Protein AF-A0A2N1QLZ6-F1 (afdb_monomer_lite)

Radius of gyration: 22.09 Å; chains: 1; bounding box: 56×44×65 Å

Secondary structure (DSSP, 8-state):
-------TTSS-EEEE-SS-GGG-SS---SSEE--SSS----STTSPPPSEEEE---SGGGHHHHHHHTTSS-SEEEEETT--SPPPHHHHHHHHHTT-EEEEEEE--EE-GGGSTT----EEEEES-HHHHHHHHHHHHHTTPPPSEEEE-TT-SSS-HHHHHHHHHHH-TT--EEEEEESS-S-HHHHHHHHHHHHHTT-EEEEEES---TTTHHHHHHHHHHTTPEEE-SHHHHHHHHHHHHHTTTS-GGG-SEEEEEESSHHHHHHHHHHHHHTTPEEEEGGG---S-EEEE--TT--THHHHHHTT-

pLDDT: mean 76.18, std 17.05, range [28.42, 97.69]

Structure (mmCIF, N/CA/C/O backbone):
data_AF-A0A2N1QLZ6-F1
#
_entry.id   AF-A0A2N1QLZ6-F1
#
loop_
_atom_site.group_PDB
_atom_site.id
_atom_site.type_symbol
_atom_site.label_atom_id
_atom_site.label_alt_id
_atom_site.label_comp_id
_atom_site.label_asym_id
_atom_site.label_entity_id
_atom_site.label_seq_id
_atom_site.pdbx_PDB_ins_code
_atom_site.Cartn_x
_atom_site.Cartn_y
_atom_site.Cartn_z
_atom_site.occupancy
_atom_site.B_iso_or_equiv
_atom_site.auth_seq_id
_atom_site.auth_comp_id
_atom_site.auth_asym_id
_atom_site.auth_atom_id
_atom_site.pdbx_PDB_model_num
ATOM 1 N N . MET A 1 1 ? 10.213 -26.077 -5.086 1.00 28.42 1 MET A N 1
ATOM 2 C CA . MET A 1 1 ? 11.215 -24.993 -5.098 1.00 28.42 1 MET A CA 1
ATOM 3 C C . MET A 1 1 ? 10.520 -23.765 -4.565 1.00 28.42 1 MET A C 1
ATOM 5 O O . MET A 1 1 ? 9.578 -23.307 -5.198 1.00 28.42 1 MET A O 1
ATOM 9 N N . ASP A 1 2 ? 10.902 -23.340 -3.365 1.00 30.23 2 ASP A N 1
ATOM 10 C CA . ASP A 1 2 ? 10.221 -22.298 -2.602 1.00 30.23 2 ASP A CA 1
ATOM 11 C C . ASP A 1 2 ? 10.213 -20.969 -3.360 1.00 30.23 2 ASP A C 1
ATOM 13 O O . ASP A 1 2 ? 11.192 -20.222 -3.373 1.00 30.23 2 ASP A O 1
ATOM 17 N N . THR A 1 3 ? 9.077 -20.648 -3.978 1.00 35.69 3 THR A N 1
ATOM 18 C CA . THR A 1 3 ? 8.697 -19.273 -4.292 1.00 35.69 3 THR A CA 1
ATOM 19 C C . THR A 1 3 ? 8.494 -18.543 -2.971 1.00 35.69 3 THR A C 1
ATOM 21 O O . THR A 1 3 ? 7.370 -18.327 -2.525 1.00 35.69 3 THR A O 1
ATOM 24 N N . ILE A 1 4 ? 9.594 -18.156 -2.320 1.00 42.09 4 ILE A N 1
ATOM 25 C CA . ILE A 1 4 ? 9.565 -17.005 -1.424 1.00 42.09 4 ILE A CA 1
ATOM 26 C C . ILE A 1 4 ? 8.975 -15.894 -2.284 1.00 42.09 4 ILE A C 1
ATOM 28 O O . ILE A 1 4 ? 9.598 -15.495 -3.268 1.00 42.09 4 ILE A O 1
ATOM 32 N N . ALA A 1 5 ? 7.748 -15.478 -1.973 1.00 53.12 5 ALA A N 1
ATOM 33 C CA . ALA A 1 5 ? 7.090 -14.349 -2.605 1.00 53.12 5 ALA A CA 1
ATOM 34 C C . ALA A 1 5 ? 8.015 -13.138 -2.434 1.00 53.12 5 ALA A C 1
ATOM 36 O O . ALA A 1 5 ? 8.076 -12.528 -1.361 1.00 53.12 5 ALA A O 1
ATOM 37 N N . ARG A 1 6 ? 8.855 -12.882 -3.443 1.00 69.94 6 ARG A N 1
ATOM 38 C CA . ARG A 1 6 ? 9.859 -11.826 -3.379 1.00 69.94 6 ARG A CA 1
ATOM 39 C C . ARG A 1 6 ? 9.075 -10.518 -3.339 1.00 69.94 6 ARG A C 1
ATOM 41 O O . ARG A 1 6 ? 8.183 -10.308 -4.150 1.00 69.94 6 ARG A O 1
ATOM 48 N N . LEU A 1 7 ? 9.365 -9.676 -2.357 1.00 80.25 7 LEU A N 1
ATOM 49 C CA . LEU A 1 7 ? 8.843 -8.315 -2.297 1.00 80.25 7 LEU A CA 1
ATOM 50 C C . LEU A 1 7 ? 9.989 -7.372 -2.634 1.00 80.25 7 LEU A C 1
ATOM 52 O O . LEU A 1 7 ? 11.116 -7.656 -2.220 1.00 80.25 7 LEU A O 1
ATOM 56 N N . PRO A 1 8 ? 9.716 -6.252 -3.318 1.00 81.25 8 PRO A N 1
ATOM 57 C CA . PRO A 1 8 ? 10.741 -5.249 -3.536 1.00 81.25 8 PRO A CA 1
ATOM 58 C C . PRO A 1 8 ? 11.226 -4.706 -2.181 1.00 81.25 8 PRO A C 1
ATOM 60 O O . PRO A 1 8 ? 10.434 -4.478 -1.261 1.00 81.25 8 PRO A O 1
ATOM 63 N N . GLY A 1 9 ? 12.533 -4.504 -2.058 1.00 73.69 9 GLY A N 1
ATOM 64 C CA . GLY A 1 9 ? 13.181 -3.878 -0.909 1.00 73.69 9 GLY A CA 1
ATOM 65 C C . GLY A 1 9 ? 13.457 -4.778 0.298 1.00 73.69 9 GLY A C 1
ATOM 66 O O . GLY A 1 9 ? 13.831 -4.244 1.343 1.00 73.69 9 GLY A O 1
ATOM 67 N N . ARG A 1 10 ? 13.286 -6.108 0.201 1.00 72.19 10 ARG A N 1
ATOM 68 C CA . ARG A 1 10 ? 13.603 -7.042 1.308 1.00 72.19 10 ARG A CA 1
ATOM 69 C C . ARG A 1 10 ? 15.070 -7.470 1.358 1.00 72.19 10 ARG A C 1
ATOM 71 O O . ARG A 1 10 ? 15.522 -7.972 2.381 1.00 72.19 10 ARG A O 1
ATOM 78 N N . GLY A 1 11 ? 15.797 -7.340 0.263 1.00 64.69 11 GLY A N 1
ATOM 79 C CA . GLY A 1 11 ? 17.186 -7.743 0.126 1.00 64.69 11 GLY A CA 1
ATOM 80 C C . GLY A 1 11 ? 18.096 -6.542 -0.079 1.00 64.69 11 GLY A C 1
ATOM 81 O O . GLY A 1 11 ? 17.976 -5.506 0.580 1.00 64.69 11 GLY A O 1
ATOM 82 N N . GLN A 1 12 ? 19.061 -6.711 -0.975 1.00 65.69 12 GLN A N 1
ATOM 83 C CA . GLN A 1 12 ? 19.994 -5.653 -1.324 1.00 65.69 12 GLN A CA 1
ATOM 84 C C . GLN A 1 12 ? 19.441 -4.787 -2.440 1.00 65.69 12 GLN A C 1
ATOM 86 O O . GLN A 1 12 ? 19.015 -5.284 -3.475 1.00 65.69 12 GLN A O 1
ATOM 91 N N . ASN A 1 13 ? 19.519 -3.476 -2.247 1.00 63.53 13 ASN A N 1
ATOM 92 C CA . ASN A 1 13 ? 18.984 -2.514 -3.193 1.00 63.53 13 ASN A CA 1
ATOM 93 C C . ASN A 1 13 ? 20.127 -1.880 -3.987 1.00 63.53 13 ASN A C 1
ATOM 95 O O . ASN A 1 13 ? 21.085 -1.365 -3.405 1.00 63.53 13 ASN A O 1
ATOM 99 N N . ALA A 1 14 ? 19.996 -1.867 -5.310 1.00 59.50 14 ALA A N 1
ATOM 100 C CA . ALA A 1 14 ? 20.828 -1.047 -6.180 1.00 59.50 14 ALA A CA 1
ATOM 101 C C . ALA A 1 14 ? 20.023 0.167 -6.641 1.00 59.50 14 ALA A C 1
ATOM 103 O O . ALA A 1 14 ? 18.857 0.062 -7.023 1.00 59.50 14 ALA A O 1
ATOM 104 N N . VAL A 1 15 ? 20.645 1.340 -6.611 1.00 63.53 15 VAL A N 1
ATOM 105 C CA . VAL A 1 15 ? 20.030 2.569 -7.114 1.00 63.53 15 VAL A CA 1
ATOM 106 C C . VAL A 1 15 ? 20.812 3.008 -8.335 1.00 63.53 15 VAL A C 1
ATOM 108 O O . VAL A 1 15 ? 21.978 3.384 -8.230 1.00 63.53 15 VAL A O 1
ATOM 111 N N . PHE A 1 16 ? 20.160 2.976 -9.493 1.00 64.31 16 PHE A N 1
ATOM 112 C CA . PHE A 1 16 ? 20.698 3.555 -10.707 1.00 64.31 16 PHE A CA 1
ATOM 113 C C . PHE A 1 16 ? 20.107 4.954 -10.913 1.00 64.31 16 PHE A C 1
ATOM 115 O O . PHE A 1 16 ? 18.933 5.157 -11.250 1.00 64.31 16 PHE A O 1
ATOM 122 N N . CYS A 1 17 ? 20.968 5.944 -10.717 1.00 53.31 17 CYS A N 1
ATOM 123 C CA . CYS A 1 17 ? 20.651 7.351 -10.849 1.00 53.31 17 CYS A CA 1
ATOM 124 C C . CYS A 1 17 ? 21.186 7.890 -12.182 1.00 53.31 17 CYS A C 1
ATOM 126 O O . CYS A 1 17 ? 22.304 8.383 -12.243 1.00 53.31 17 CYS A O 1
ATOM 128 N N . GLY A 1 18 ? 20.356 7.911 -13.232 1.00 45.22 18 GLY A N 1
ATOM 129 C CA . GLY A 1 18 ? 20.559 8.845 -14.357 1.00 45.22 18 GLY A CA 1
ATOM 130 C C . GLY A 1 18 ? 20.337 10.320 -13.949 1.00 45.22 18 GLY A C 1
ATOM 131 O O . GLY A 1 18 ? 20.514 11.247 -14.738 1.00 45.22 18 GLY A O 1
ATOM 132 N N . GLY A 1 19 ? 19.930 10.566 -12.694 1.00 49.62 19 GLY A N 1
ATOM 133 C CA . GLY A 1 19 ? 19.589 11.871 -12.133 1.00 49.62 19 GLY A CA 1
ATOM 134 C C . GLY A 1 19 ? 19.759 11.949 -10.610 1.00 49.62 19 GLY A C 1
ATOM 135 O O . GLY A 1 19 ? 20.349 11.081 -9.989 1.00 49.62 19 GLY A O 1
ATOM 136 N N . ASN A 1 20 ? 19.241 13.009 -9.983 1.00 54.84 20 ASN A N 1
ATOM 137 C CA . ASN A 1 20 ? 19.287 13.176 -8.525 1.00 54.84 20 ASN A CA 1
ATOM 138 C C . ASN A 1 20 ? 18.294 12.205 -7.835 1.00 54.84 20 ASN A C 1
ATOM 140 O O . ASN A 1 20 ? 17.171 12.028 -8.326 1.00 54.84 20 ASN A O 1
ATOM 144 N N . GLN A 1 21 ? 18.684 11.621 -6.690 1.00 57.28 21 GLN A N 1
ATOM 145 C CA . GLN A 1 21 ? 17.856 10.753 -5.827 1.00 57.28 21 GLN A CA 1
ATOM 146 C C . GLN A 1 21 ? 16.513 11.399 -5.428 1.00 57.28 21 GLN A C 1
ATOM 148 O O . GLN A 1 21 ? 15.551 10.696 -5.138 1.00 57.28 21 GLN A O 1
ATOM 153 N N . THR A 1 22 ? 16.396 12.728 -5.537 1.00 61.69 22 THR A N 1
ATOM 154 C CA . THR A 1 22 ? 15.143 13.503 -5.393 1.00 61.69 22 THR A CA 1
ATOM 155 C C . THR A 1 22 ? 14.020 13.132 -6.374 1.00 61.69 22 THR A C 1
ATOM 157 O O . THR A 1 22 ? 12.942 13.726 -6.334 1.00 61.69 22 THR A O 1
ATOM 160 N N . SER A 1 23 ? 14.247 12.179 -7.280 1.00 66.75 23 SER A N 1
ATOM 161 C CA . SER A 1 23 ? 13.218 11.640 -8.179 1.00 66.75 23 SER A CA 1
ATOM 162 C C . SER A 1 23 ? 12.258 10.660 -7.491 1.00 66.75 23 SER A C 1
ATOM 164 O O . SER A 1 23 ? 11.205 10.368 -8.056 1.00 66.75 23 SER A O 1
ATOM 166 N N . PHE A 1 24 ? 12.604 10.191 -6.289 1.00 74.75 24 PHE A N 1
ATOM 167 C CA . PHE A 1 24 ? 11.772 9.345 -5.438 1.00 74.75 24 PHE A CA 1
ATOM 168 C C . PHE A 1 24 ? 11.517 10.064 -4.107 1.00 74.75 24 PHE A C 1
ATOM 170 O O . PHE A 1 24 ? 12.456 10.325 -3.355 1.00 74.75 24 PHE A O 1
ATOM 177 N N . ARG A 1 25 ? 10.260 10.416 -3.810 1.00 74.19 25 ARG A N 1
ATOM 178 C CA . ARG A 1 25 ? 9.896 11.089 -2.544 1.00 74.19 25 ARG A CA 1
ATOM 179 C C . ARG A 1 25 ? 9.651 10.124 -1.382 1.00 74.19 25 ARG A C 1
ATOM 181 O O . ARG A 1 25 ? 9.547 10.558 -0.240 1.00 74.19 25 ARG A O 1
ATOM 188 N N . VAL A 1 26 ? 9.532 8.833 -1.672 1.00 71.31 26 VAL A N 1
ATOM 189 C CA . VAL A 1 26 ? 9.179 7.761 -0.738 1.00 71.31 26 VAL A CA 1
ATOM 190 C C . VAL A 1 26 ? 10.217 6.662 -0.903 1.00 71.31 26 VAL A C 1
ATOM 192 O O . VAL A 1 26 ? 9.969 5.667 -1.565 1.00 71.31 26 VAL A O 1
ATOM 195 N N . LEU A 1 27 ? 11.421 6.862 -0.373 1.00 72.62 27 LEU A N 1
ATOM 196 C CA . LEU A 1 27 ? 12.513 5.913 -0.569 1.00 72.62 27 LEU A CA 1
ATOM 197 C C . LEU A 1 27 ? 13.220 5.624 0.755 1.00 72.62 27 LEU A C 1
ATOM 199 O O . LEU A 1 27 ? 13.950 6.468 1.271 1.00 72.62 27 LEU A O 1
ATOM 203 N N . GLN A 1 28 ? 13.006 4.425 1.302 1.00 64.19 28 GLN A N 1
ATOM 204 C CA . GLN A 1 28 ? 13.824 3.898 2.394 1.00 64.19 28 GLN A CA 1
ATOM 205 C C . GLN A 1 28 ? 14.747 2.831 1.828 1.00 64.19 28 GLN A C 1
ATOM 207 O O . GLN A 1 28 ? 14.290 1.802 1.337 1.00 64.19 28 GLN A O 1
ATOM 212 N N . ILE A 1 29 ? 16.049 3.086 1.902 1.00 57.56 29 ILE A N 1
ATOM 213 C CA . ILE A 1 29 ? 17.054 2.216 1.306 1.00 57.56 29 ILE A CA 1
ATOM 214 C C . ILE A 1 29 ? 17.793 1.494 2.430 1.00 57.56 29 ILE A C 1
ATOM 216 O O . ILE A 1 29 ? 18.257 2.121 3.383 1.00 57.56 29 ILE A O 1
ATOM 220 N N . ALA A 1 30 ? 17.889 0.168 2.313 1.00 50.06 30 ALA A N 1
ATOM 221 C CA . ALA A 1 30 ? 18.885 -0.639 3.023 1.00 50.06 30 ALA A CA 1
ATOM 222 C C . ALA A 1 30 ? 20.309 -0.245 2.523 1.00 50.06 30 ALA A C 1
ATOM 224 O O . ALA A 1 30 ? 20.412 0.711 1.751 1.00 50.06 30 ALA A O 1
ATOM 225 N N . PRO A 1 31 ? 21.434 -0.871 2.927 1.00 49.97 31 PRO A N 1
ATOM 226 C CA . PRO A 1 31 ? 22.744 -0.421 2.446 1.00 49.97 31 PRO A CA 1
ATOM 227 C C . PRO A 1 31 ? 22.787 -0.399 0.908 1.00 49.97 31 PRO A C 1
ATOM 229 O O . PRO A 1 31 ? 22.459 -1.384 0.247 1.00 49.97 31 PRO A O 1
ATOM 232 N N . GLN A 1 32 ? 23.110 0.776 0.367 1.00 56.78 32 GLN A N 1
ATOM 233 C CA . GLN A 1 32 ? 23.129 1.067 -1.062 1.00 56.78 32 GLN A CA 1
ATOM 234 C C . GLN A 1 32 ? 24.439 0.591 -1.669 1.00 56.78 32 GLN A C 1
ATOM 236 O O . GLN A 1 32 ? 25.509 0.936 -1.169 1.00 56.78 32 GLN A O 1
ATOM 241 N N . PHE A 1 33 ? 24.352 -0.103 -2.799 1.00 51.59 33 PHE A N 1
ATOM 242 C CA . PHE A 1 33 ? 25.499 -0.288 -3.677 1.00 51.59 33 PHE A CA 1
ATOM 243 C C . PHE A 1 33 ? 25.341 0.624 -4.889 1.00 51.59 33 PHE A C 1
ATOM 245 O O . PHE A 1 33 ? 24.408 0.483 -5.683 1.00 51.59 33 PHE A O 1
ATOM 252 N N . THR A 1 34 ? 26.247 1.593 -5.003 1.00 53.00 34 THR A N 1
ATOM 253 C CA . THR A 1 34 ? 26.353 2.448 -6.183 1.00 53.00 34 THR A CA 1
ATOM 254 C C . THR A 1 34 ? 27.274 1.749 -7.169 1.00 53.00 34 THR A C 1
ATOM 256 O O . THR A 1 34 ? 28.483 1.692 -6.951 1.00 53.00 34 THR A O 1
ATOM 259 N N . PHE A 1 35 ? 26.713 1.201 -8.244 1.00 52.19 35 PHE A N 1
ATOM 260 C CA . PHE A 1 35 ? 27.515 0.656 -9.333 1.00 52.19 35 PHE A CA 1
ATOM 261 C C . PHE A 1 35 ? 27.768 1.770 -10.361 1.00 52.19 35 PHE A C 1
ATOM 263 O O . PHE A 1 35 ? 26.801 2.341 -10.871 1.00 52.19 35 PHE A O 1
ATOM 270 N N . PRO A 1 36 ? 29.034 2.125 -10.650 1.00 45.72 36 PRO A N 1
ATOM 271 C CA . PRO A 1 36 ? 29.358 3.167 -11.628 1.00 45.72 36 PRO A CA 1
ATOM 272 C C . PRO A 1 36 ? 28.965 2.778 -13.064 1.00 45.72 36 PRO A C 1
ATOM 274 O O . PRO A 1 36 ? 28.750 3.653 -13.897 1.00 45.72 36 PRO A O 1
ATOM 277 N N . GLU A 1 37 ? 28.800 1.482 -13.339 1.00 53.03 37 GLU A N 1
ATOM 278 C CA . GLU A 1 37 ? 28.325 0.928 -14.607 1.00 53.03 37 GLU A CA 1
ATOM 279 C C . GLU A 1 37 ? 27.270 -0.158 -14.333 1.00 53.03 37 GLU A C 1
ATOM 281 O O . GLU A 1 37 ? 27.217 -0.707 -13.233 1.00 53.03 37 GLU A O 1
ATOM 286 N N . LEU A 1 38 ? 26.419 -0.487 -15.317 1.00 55.66 38 LEU A N 1
ATOM 287 C CA . LEU A 1 38 ? 25.424 -1.580 -15.249 1.00 55.66 38 LEU A CA 1
ATOM 288 C C . LEU A 1 38 ? 26.101 -2.971 -15.271 1.00 55.66 38 LEU A C 1
ATOM 290 O O . LEU A 1 38 ? 25.696 -3.866 -16.007 1.00 55.66 38 LEU A O 1
ATOM 294 N N . SER A 1 39 ? 27.174 -3.137 -14.507 1.00 54.22 39 SER A N 1
ATOM 295 C CA . SER A 1 39 ? 27.975 -4.345 -14.396 1.00 54.22 39 SER A CA 1
ATOM 296 C C . SER A 1 39 ? 27.934 -4.817 -12.949 1.00 54.22 39 SER A C 1
ATOM 298 O O . SER A 1 39 ? 28.518 -4.189 -12.062 1.00 54.22 39 SER A O 1
ATOM 300 N N . PHE A 1 40 ? 27.256 -5.935 -12.707 1.00 55.91 40 PHE A N 1
ATOM 301 C CA . PHE A 1 40 ? 27.387 -6.646 -11.443 1.00 55.91 40 PHE A CA 1
ATOM 302 C C . PHE A 1 40 ? 28.658 -7.484 -11.499 1.00 55.91 40 PHE A C 1
ATOM 304 O O . PHE A 1 40 ? 28.856 -8.206 -12.481 1.00 55.91 40 PHE A O 1
ATOM 311 N N . PRO A 1 41 ? 29.534 -7.419 -10.485 1.00 49.22 41 PRO A N 1
ATOM 312 C CA . PRO A 1 41 ? 30.634 -8.358 -10.411 1.00 49.22 41 PRO A CA 1
ATOM 313 C C . PRO A 1 41 ? 30.044 -9.770 -10.300 1.00 49.22 41 PRO A C 1
ATOM 315 O O . PRO A 1 41 ? 29.408 -10.114 -9.311 1.00 49.22 41 PRO A O 1
ATOM 318 N N . VAL A 1 42 ? 30.264 -10.594 -11.330 1.00 47.66 42 VAL A N 1
ATOM 319 C CA . VAL A 1 42 ? 29.871 -12.020 -11.378 1.00 47.66 42 VAL A CA 1
ATOM 320 C C . VAL A 1 42 ? 30.715 -12.862 -10.399 1.00 47.66 42 VAL A C 1
ATOM 322 O O . VAL A 1 42 ? 30.595 -14.082 -10.330 1.00 47.66 42 VAL A O 1
ATOM 325 N N . SER A 1 43 ? 31.587 -12.227 -9.608 1.00 48.31 43 SER A N 1
ATOM 326 C CA . SER A 1 43 ? 32.300 -12.890 -8.524 1.00 48.31 43 SER A CA 1
ATOM 327 C C . SER A 1 43 ? 31.305 -13.427 -7.498 1.00 48.31 43 SER A C 1
ATOM 329 O O . SER A 1 43 ? 30.476 -12.681 -6.978 1.00 48.31 43 SER A O 1
ATOM 331 N N . SER A 1 44 ? 31.456 -14.701 -7.145 1.00 50.09 44 SER A N 1
ATOM 332 C CA . SER A 1 44 ? 30.636 -15.468 -6.196 1.00 50.09 44 SER A CA 1
ATOM 333 C C . SER A 1 44 ? 30.505 -14.874 -4.782 1.00 50.09 44 SER A C 1
ATOM 335 O O . SER A 1 44 ? 29.810 -15.447 -3.948 1.00 50.09 44 SER A O 1
ATOM 337 N N . SER A 1 45 ? 31.175 -13.758 -4.486 1.00 52.44 45 SER A N 1
ATOM 338 C CA . SER A 1 45 ? 31.203 -13.087 -3.186 1.00 52.44 45 SER A CA 1
ATOM 339 C C . SER A 1 45 ? 30.329 -11.831 -3.092 1.00 52.44 45 SER A C 1
ATOM 341 O O . SER A 1 45 ? 30.089 -11.365 -1.977 1.00 52.44 45 SER A O 1
ATOM 343 N N . SER A 1 46 ? 29.840 -11.274 -4.208 1.00 54.12 46 SER A N 1
ATOM 344 C CA . SER A 1 46 ? 29.001 -10.068 -4.196 1.00 54.12 46 SER A CA 1
ATOM 345 C C . SER A 1 46 ? 27.529 -10.412 -4.459 1.00 54.12 46 SER A C 1
ATOM 347 O O . SER A 1 46 ? 27.190 -10.832 -5.563 1.00 54.12 46 SER A O 1
ATOM 349 N N . PRO A 1 47 ? 26.641 -10.262 -3.464 1.00 62.62 47 PRO A N 1
ATOM 350 C CA . PRO A 1 47 ? 25.212 -10.525 -3.627 1.00 62.62 47 PRO A CA 1
ATOM 351 C C . PRO A 1 47 ? 24.564 -9.674 -4.732 1.00 62.62 47 PRO A C 1
ATOM 353 O O . PRO A 1 47 ? 24.747 -8.460 -4.800 1.00 62.62 47 PRO A O 1
ATOM 356 N N . ILE A 1 48 ? 23.786 -10.333 -5.597 1.00 68.62 48 ILE A N 1
ATOM 357 C CA . ILE A 1 48 ? 22.978 -9.682 -6.635 1.00 68.62 48 ILE A CA 1
ATOM 358 C C . ILE A 1 48 ? 21.821 -8.928 -5.951 1.00 68.62 48 ILE A C 1
ATOM 360 O O . ILE A 1 48 ? 21.139 -9.525 -5.110 1.00 68.62 48 ILE A O 1
ATOM 364 N N . PRO A 1 49 ? 21.573 -7.649 -6.294 1.00 76.19 49 PRO A N 1
ATOM 365 C CA . PRO A 1 49 ? 20.443 -6.892 -5.764 1.00 76.19 49 PRO A CA 1
ATOM 366 C C . PRO A 1 49 ? 19.094 -7.551 -6.064 1.00 76.19 49 PRO A C 1
ATOM 368 O O . PRO A 1 49 ? 18.891 -8.117 -7.138 1.00 76.19 49 PRO A O 1
ATOM 371 N N . ASP A 1 50 ? 18.140 -7.431 -5.141 1.00 81.31 50 ASP A N 1
ATOM 372 C CA . ASP A 1 50 ? 16.765 -7.889 -5.359 1.00 81.31 50 ASP A CA 1
ATOM 373 C C . ASP A 1 50 ? 15.890 -6.813 -6.025 1.00 81.31 50 ASP A C 1
ATOM 375 O O . ASP A 1 50 ? 14.902 -7.131 -6.689 1.00 81.31 50 ASP A O 1
ATOM 379 N N . THR A 1 51 ? 16.275 -5.545 -5.860 1.00 85.69 51 THR A N 1
ATOM 380 C CA . THR A 1 51 ? 15.514 -4.382 -6.315 1.00 85.69 51 THR A CA 1
ATOM 381 C C . THR A 1 51 ? 16.438 -3.332 -6.911 1.00 85.69 51 THR A C 1
ATOM 383 O O . THR A 1 51 ? 17.418 -2.910 -6.292 1.00 85.69 51 THR A O 1
ATOM 386 N N . LEU A 1 52 ? 16.085 -2.875 -8.108 1.00 86.81 52 LEU A N 1
ATOM 387 C CA . LEU A 1 52 ? 16.731 -1.786 -8.818 1.00 86.81 52 LEU A CA 1
ATOM 388 C C . LEU A 1 52 ? 15.822 -0.558 -8.826 1.00 86.81 52 LEU A C 1
ATOM 390 O O . LEU A 1 52 ? 14.690 -0.622 -9.294 1.00 86.81 52 LEU A O 1
ATOM 394 N N . PHE A 1 53 ? 16.319 0.585 -8.367 1.00 85.81 53 PHE A N 1
ATOM 395 C CA . PHE A 1 53 ? 15.620 1.865 -8.501 1.00 85.81 53 PHE A CA 1
ATOM 396 C C . PHE A 1 53 ? 16.167 2.625 -9.700 1.00 85.81 53 PHE A C 1
ATOM 398 O O . PHE A 1 53 ? 17.367 2.884 -9.759 1.00 85.81 53 PHE A O 1
ATOM 405 N N . PHE A 1 54 ? 15.300 3.021 -10.632 1.00 86.38 54 PHE A N 1
ATOM 406 C CA . PHE A 1 54 ? 15.692 3.776 -11.820 1.00 86.38 54 PHE A CA 1
ATOM 407 C C . PHE A 1 54 ? 15.083 5.184 -11.820 1.00 86.38 54 PHE A C 1
ATOM 409 O O . PHE A 1 54 ? 13.870 5.367 -11.975 1.00 86.38 54 PHE A O 1
ATOM 416 N N . ALA A 1 55 ? 15.955 6.187 -11.669 1.00 78.25 55 ALA A N 1
ATOM 417 C CA . ALA A 1 55 ? 15.617 7.613 -11.591 1.00 78.25 55 ALA A CA 1
ATOM 418 C C . ALA A 1 55 ? 15.893 8.387 -12.902 1.00 78.25 55 ALA A C 1
ATOM 420 O O . ALA A 1 55 ? 16.410 9.506 -12.865 1.00 78.25 55 ALA A O 1
ATOM 421 N N . GLY A 1 56 ? 15.602 7.795 -14.064 1.00 73.31 56 GLY A N 1
ATOM 422 C CA . GLY A 1 56 ? 15.763 8.472 -15.359 1.00 73.31 56 GLY A CA 1
ATOM 423 C C . GLY A 1 56 ? 14.833 9.683 -15.523 1.00 73.31 56 GLY A C 1
ATOM 424 O O . GLY A 1 56 ? 13.713 9.707 -15.003 1.00 73.31 56 GLY A O 1
ATOM 425 N N . LYS A 1 57 ? 15.295 10.701 -16.255 1.00 69.69 57 LYS A N 1
ATOM 426 C CA . LYS A 1 57 ? 14.598 11.983 -16.470 1.00 69.69 57 LYS A CA 1
ATOM 427 C C . LYS A 1 57 ? 13.786 12.032 -17.765 1.00 69.69 57 LYS A C 1
ATOM 429 O O . LYS A 1 57 ? 13.065 13.006 -17.974 1.00 69.69 57 LYS A O 1
ATOM 434 N N . GLY A 1 58 ? 13.881 11.023 -18.631 1.00 68.56 58 GLY A N 1
ATOM 435 C CA . GLY A 1 58 ? 13.102 11.002 -19.865 1.00 68.56 58 GLY A CA 1
ATOM 436 C C . GLY A 1 58 ? 13.653 10.085 -20.959 1.00 68.56 58 GLY A C 1
ATOM 437 O O . GLY A 1 58 ? 14.438 9.184 -20.673 1.00 68.56 58 GLY A O 1
ATOM 438 N N . PRO A 1 59 ? 13.235 10.307 -22.220 1.00 67.50 59 PRO A N 1
ATOM 439 C CA . PRO A 1 59 ? 13.576 9.454 -23.360 1.00 67.50 59 PRO A CA 1
ATOM 440 C C . PRO A 1 59 ? 15.077 9.254 -23.602 1.00 67.50 59 PRO A C 1
ATOM 442 O O . PRO A 1 59 ? 15.453 8.207 -24.120 1.00 67.50 59 PRO A O 1
ATOM 445 N N . GLU A 1 60 ? 15.922 10.207 -23.206 1.00 74.88 60 GLU A N 1
ATOM 446 C CA . GLU A 1 60 ? 17.383 10.105 -23.349 1.00 74.88 60 GLU A CA 1
ATOM 447 C C . GLU A 1 60 ? 17.971 8.943 -22.533 1.00 74.88 60 GLU A C 1
ATOM 449 O O . GLU A 1 60 ? 18.889 8.258 -22.983 1.00 74.88 60 GLU A O 1
ATOM 454 N N . ASP A 1 61 ? 17.365 8.623 -21.386 1.00 78.62 61 ASP A N 1
ATOM 455 C CA . ASP A 1 61 ? 17.787 7.506 -20.536 1.00 78.62 61 ASP A CA 1
ATOM 456 C C . ASP A 1 61 ? 17.166 6.167 -20.981 1.00 78.62 61 ASP A C 1
ATOM 458 O O . ASP A 1 61 ? 17.319 5.142 -20.314 1.00 78.62 61 ASP A O 1
ATOM 462 N N . ARG A 1 62 ? 16.450 6.130 -22.116 1.00 80.69 62 ARG A N 1
ATOM 463 C CA . ARG A 1 62 ? 15.748 4.923 -22.584 1.00 80.69 62 ARG A CA 1
ATOM 464 C C . ARG A 1 62 ? 16.690 3.760 -22.846 1.00 80.69 62 ARG A C 1
ATOM 466 O O . ARG A 1 62 ? 16.385 2.652 -22.429 1.00 80.69 62 ARG A O 1
ATOM 473 N N . LYS A 1 63 ? 17.831 3.992 -23.499 1.00 80.81 63 LYS A N 1
ATOM 474 C CA . LYS A 1 63 ? 18.812 2.922 -23.776 1.00 80.81 63 LYS A CA 1
ATOM 475 C C . LYS A 1 63 ? 19.325 2.276 -22.487 1.00 80.81 63 LYS A C 1
ATOM 477 O O . LYS A 1 63 ? 19.605 1.086 -22.441 1.00 80.81 63 LYS A O 1
ATOM 482 N N . MET A 1 64 ? 19.441 3.076 -21.438 1.00 80.88 64 MET A N 1
ATOM 483 C CA . MET A 1 64 ? 19.902 2.647 -20.130 1.00 80.88 64 MET A CA 1
ATOM 484 C C . MET A 1 64 ? 18.814 1.884 -19.374 1.00 80.88 64 MET A C 1
ATOM 486 O O . MET A 1 64 ? 19.090 0.805 -18.864 1.00 80.88 64 MET A O 1
ATOM 490 N N . LEU A 1 65 ? 17.569 2.374 -19.396 1.00 83.88 65 LEU A N 1
ATOM 491 C CA . LEU A 1 65 ? 16.407 1.621 -18.914 1.00 83.88 65 LEU A CA 1
ATOM 492 C C . LEU A 1 65 ? 16.289 0.266 -19.625 1.00 83.88 65 LEU A C 1
ATOM 494 O O . LEU A 1 65 ? 16.007 -0.750 -19.001 1.00 83.88 65 LEU A O 1
ATOM 498 N N . GLU A 1 66 ? 16.529 0.250 -20.934 1.00 85.31 66 GLU A N 1
ATOM 499 C CA . GLU A 1 66 ? 16.471 -0.962 -21.737 1.00 85.31 66 GLU A CA 1
ATOM 500 C C . GLU A 1 66 ? 17.508 -2.002 -21.298 1.00 85.31 66 GLU A C 1
ATOM 502 O O . GLU A 1 66 ? 17.145 -3.173 -21.191 1.00 85.31 66 GLU A O 1
ATOM 507 N N . ARG A 1 67 ? 18.731 -1.571 -20.964 1.00 82.88 67 ARG A N 1
ATOM 508 C CA . ARG A 1 67 ? 19.763 -2.428 -20.359 1.00 82.88 67 ARG A CA 1
ATOM 509 C C . ARG A 1 67 ? 19.383 -2.906 -18.959 1.00 82.88 67 ARG A C 1
ATOM 511 O O . ARG A 1 67 ? 19.704 -4.032 -18.606 1.00 82.88 67 ARG A O 1
ATOM 518 N N . CYS A 1 68 ? 18.671 -2.098 -18.168 1.00 84.81 68 CYS A N 1
ATOM 519 C CA . CYS A 1 68 ? 18.173 -2.542 -16.863 1.00 84.81 68 CYS A CA 1
ATOM 520 C C . CYS A 1 68 ? 17.251 -3.766 -16.984 1.00 84.81 68 CYS A C 1
ATOM 522 O O . CYS A 1 68 ? 17.245 -4.601 -16.086 1.00 84.81 68 CYS A O 1
ATOM 524 N N . PHE A 1 69 ? 16.506 -3.895 -18.090 1.00 86.06 69 PHE A N 1
ATOM 525 C CA . PHE A 1 69 ? 15.647 -5.057 -18.346 1.00 86.06 69 PHE A CA 1
ATOM 526 C C . PHE A 1 69 ? 16.412 -6.358 -18.605 1.00 86.06 69 PHE A C 1
ATOM 528 O O . PHE A 1 69 ? 15.798 -7.417 -18.558 1.00 86.06 69 PHE A O 1
ATOM 535 N N . GLU A 1 70 ? 17.714 -6.294 -18.882 1.00 82.56 70 GLU A N 1
ATOM 536 C CA . GLU A 1 70 ? 18.573 -7.456 -19.156 1.00 82.56 70 GLU A CA 1
ATOM 537 C C . GLU A 1 70 ? 19.314 -7.944 -17.900 1.00 82.56 70 GLU A C 1
ATOM 539 O O . GLU A 1 70 ? 20.027 -8.945 -17.937 1.00 82.56 70 GLU A O 1
ATOM 544 N N . LEU A 1 71 ? 19.162 -7.238 -16.778 1.00 80.06 71 LEU A N 1
ATOM 545 C CA . LEU A 1 71 ? 19.826 -7.575 -15.527 1.00 80.06 71 LEU A CA 1
ATOM 546 C C . LEU A 1 71 ? 19.080 -8.707 -14.804 1.00 80.06 71 LEU A C 1
ATOM 548 O O . LEU A 1 71 ? 17.849 -8.721 -14.812 1.00 80.06 71 LEU A O 1
ATOM 552 N N . PRO A 1 72 ? 19.786 -9.608 -14.095 1.00 81.50 72 PRO A N 1
ATOM 553 C CA . PRO A 1 72 ? 19.174 -10.701 -13.337 1.00 81.50 72 PRO A CA 1
ATOM 554 C C . PRO A 1 72 ? 18.578 -10.214 -11.999 1.00 81.50 72 PRO A C 1
ATOM 556 O O . PRO A 1 72 ? 18.828 -10.799 -10.944 1.00 81.50 72 PRO A O 1
ATOM 559 N N . ILE A 1 73 ? 17.825 -9.111 -12.025 1.00 84.06 73 ILE A N 1
ATOM 560 C CA . ILE A 1 73 ? 17.230 -8.466 -10.850 1.00 84.06 73 ILE A CA 1
ATOM 561 C C . ILE A 1 73 ? 15.716 -8.707 -10.860 1.00 84.06 73 ILE A C 1
ATOM 563 O O . ILE A 1 73 ? 15.063 -8.423 -11.859 1.00 84.06 73 ILE A O 1
ATOM 567 N N . PRO A 1 74 ? 15.123 -9.181 -9.753 1.00 88.31 74 PRO A N 1
ATOM 568 C CA . PRO A 1 74 ? 13.690 -9.466 -9.682 1.00 88.31 74 PRO A CA 1
ATOM 569 C C . PRO A 1 74 ? 12.770 -8.247 -9.796 1.00 88.31 74 PRO A C 1
ATOM 571 O O . PRO A 1 74 ? 11.660 -8.386 -10.302 1.00 88.31 74 PRO A O 1
ATOM 574 N N . PHE A 1 75 ? 13.182 -7.072 -9.310 1.00 90.44 75 PHE A N 1
ATOM 575 C CA . PHE A 1 75 ? 12.329 -5.882 -9.290 1.00 90.44 75 PHE A CA 1
ATOM 576 C C . PHE A 1 75 ? 13.003 -4.640 -9.856 1.00 90.44 75 PHE A C 1
ATOM 578 O O . PHE A 1 75 ? 14.128 -4.308 -9.491 1.00 90.44 75 PHE A O 1
ATOM 585 N N . LEU A 1 76 ? 12.244 -3.883 -10.645 1.00 90.50 76 LEU A N 1
ATOM 586 C CA . LEU A 1 76 ? 12.565 -2.522 -11.054 1.00 90.50 76 LEU A CA 1
ATOM 587 C C . LEU A 1 76 ? 11.521 -1.547 -10.503 1.00 90.50 76 LEU A C 1
ATOM 589 O O . LEU A 1 76 ? 10.334 -1.669 -10.794 1.00 90.50 76 LEU A O 1
ATOM 593 N N . VAL A 1 77 ? 11.963 -0.528 -9.772 1.00 90.31 77 VAL A N 1
ATOM 594 C CA . VAL A 1 77 ? 11.135 0.604 -9.350 1.00 90.31 77 VAL A CA 1
ATOM 595 C C . VAL A 1 77 ? 11.428 1.796 -10.258 1.00 90.31 77 VAL A C 1
ATOM 597 O O . VAL A 1 77 ? 12.518 2.371 -10.231 1.00 90.31 77 VAL A O 1
ATOM 600 N N . LEU A 1 78 ? 10.445 2.170 -11.076 1.00 89.00 78 LEU A N 1
ATOM 601 C CA . LEU A 1 78 ? 10.557 3.213 -12.093 1.00 89.00 78 LEU A CA 1
ATOM 602 C C . LEU A 1 78 ? 9.939 4.534 -11.606 1.00 89.00 78 LEU A C 1
ATOM 604 O O . LEU A 1 78 ? 8.727 4.639 -11.393 1.00 89.00 78 LEU A O 1
ATOM 608 N N . GLY A 1 79 ? 10.791 5.549 -11.437 1.00 83.31 79 GLY A N 1
ATOM 609 C CA . GLY A 1 79 ? 10.481 6.760 -10.673 1.00 83.31 79 GLY A CA 1
ATOM 610 C C . GLY A 1 79 ? 9.501 7.770 -11.276 1.00 83.31 79 GLY A C 1
ATOM 611 O O . GLY A 1 79 ? 9.136 7.723 -12.454 1.00 83.31 79 GLY A O 1
ATOM 612 N N . GLY A 1 80 ? 9.120 8.730 -10.422 1.00 70.06 80 GLY A N 1
ATOM 613 C CA . GLY A 1 80 ? 8.125 9.798 -10.615 1.00 70.06 80 GLY A CA 1
ATOM 614 C C . GLY A 1 80 ? 8.257 10.613 -11.903 1.00 70.06 80 GLY A C 1
ATOM 615 O O . GLY A 1 80 ? 7.257 11.052 -12.471 1.00 70.06 80 GLY A O 1
ATOM 616 N N . ARG A 1 81 ? 9.494 10.812 -12.369 1.00 74.00 81 ARG A N 1
ATOM 617 C CA . ARG A 1 81 ? 9.823 11.698 -13.497 1.00 74.00 81 ARG A CA 1
ATOM 618 C C . ARG A 1 81 ? 9.746 11.027 -14.865 1.00 74.00 81 ARG A C 1
ATOM 620 O O . ARG A 1 81 ? 9.873 11.727 -15.865 1.00 74.00 81 ARG A O 1
ATOM 627 N N . TRP A 1 82 ? 9.527 9.713 -14.932 1.00 79.44 82 TRP A N 1
ATOM 628 C CA . TRP A 1 82 ? 9.408 9.024 -16.212 1.00 79.44 82 TRP A CA 1
ATOM 629 C C . TRP A 1 82 ? 8.088 9.413 -16.911 1.00 79.44 82 TRP A C 1
ATOM 631 O O . TRP A 1 82 ? 7.012 9.122 -16.385 1.00 79.44 82 TRP A O 1
ATOM 641 N N . PRO A 1 83 ? 8.131 10.077 -18.083 1.00 66.75 83 PRO A N 1
ATOM 642 C CA . PRO A 1 83 ? 6.969 10.786 -18.623 1.00 66.75 83 PRO A CA 1
ATOM 643 C C . PRO A 1 83 ? 6.022 9.916 -19.464 1.00 66.75 83 PRO A C 1
ATOM 645 O O . PRO A 1 83 ? 4.964 10.396 -19.867 1.00 66.75 83 PRO A O 1
ATOM 648 N N . ARG A 1 84 ? 6.392 8.668 -19.793 1.00 69.62 84 ARG A N 1
ATOM 649 C CA . ARG A 1 84 ? 5.637 7.813 -20.729 1.00 69.62 84 ARG A CA 1
ATOM 650 C C . ARG A 1 84 ? 5.243 6.480 -20.104 1.00 69.62 84 ARG A C 1
ATOM 652 O O . ARG A 1 84 ? 6.048 5.860 -19.413 1.00 69.62 84 ARG A O 1
ATOM 659 N N . LYS A 1 85 ? 4.051 5.992 -20.459 1.00 74.00 85 LYS A N 1
ATOM 660 C CA . LYS A 1 85 ? 3.686 4.580 -20.291 1.00 74.00 85 LYS A CA 1
ATOM 661 C C . LYS A 1 85 ? 4.749 3.703 -20.949 1.00 74.00 85 LYS A C 1
ATOM 663 O O . LYS A 1 85 ? 5.194 3.999 -22.062 1.00 74.00 85 LYS A O 1
ATOM 668 N N . LEU A 1 86 ? 5.154 2.641 -20.262 1.00 81.00 86 LEU A N 1
ATOM 669 C CA . LEU A 1 86 ? 6.008 1.620 -20.858 1.00 81.00 86 LEU A CA 1
ATOM 670 C C . LEU A 1 86 ? 5.238 0.920 -21.982 1.00 81.00 86 LEU A C 1
ATOM 672 O O . LEU A 1 86 ? 4.037 0.677 -21.860 1.00 81.00 86 LEU A O 1
ATOM 676 N N . SER A 1 87 ? 5.912 0.634 -23.097 1.00 81.12 87 SER A N 1
ATOM 677 C CA . SER A 1 87 ? 5.306 -0.168 -24.158 1.00 81.12 87 SER A CA 1
ATOM 678 C C . SER A 1 87 ? 5.167 -1.614 -23.694 1.00 81.12 87 SER A C 1
ATOM 680 O O . SER A 1 87 ? 6.029 -2.116 -22.974 1.00 81.12 87 SER A O 1
ATOM 682 N N . LEU A 1 88 ? 4.125 -2.304 -24.167 1.00 82.00 88 LEU A N 1
ATOM 683 C CA . LEU A 1 88 ? 3.902 -3.721 -23.855 1.00 82.00 88 LEU A CA 1
ATOM 684 C C . LEU A 1 88 ? 5.135 -4.576 -24.164 1.00 82.00 88 LEU A C 1
ATOM 686 O O . LEU A 1 88 ? 5.492 -5.423 -23.363 1.00 82.00 88 LEU A O 1
ATOM 690 N N . SER A 1 89 ? 5.846 -4.282 -25.256 1.00 83.56 89 SER A N 1
ATOM 691 C CA . SER A 1 89 ? 7.093 -4.964 -25.618 1.00 83.56 89 SER A CA 1
ATOM 692 C C . SER A 1 89 ? 8.194 -4.867 -24.555 1.00 83.56 89 SER A C 1
ATOM 694 O O . SER A 1 89 ? 8.931 -5.827 -24.356 1.00 83.56 89 SER A O 1
ATOM 696 N N . LEU A 1 90 ? 8.313 -3.732 -23.857 1.00 81.81 90 LEU A N 1
ATOM 697 C CA . LEU A 1 90 ? 9.300 -3.566 -22.786 1.00 81.81 90 LEU A CA 1
ATOM 698 C C . LEU A 1 90 ? 8.870 -4.318 -21.525 1.00 81.81 90 LEU A C 1
ATOM 700 O O . LEU A 1 90 ? 9.710 -4.946 -20.887 1.00 81.81 90 LEU A O 1
ATOM 704 N N . CYS A 1 91 ? 7.573 -4.303 -21.201 1.00 85.31 91 CYS A N 1
ATOM 705 C CA . CYS A 1 91 ? 7.033 -5.101 -20.100 1.00 85.31 91 CYS A CA 1
ATOM 706 C C . CYS A 1 91 ? 7.202 -6.607 -20.363 1.00 85.31 91 CYS A C 1
ATOM 708 O O . CYS A 1 91 ? 7.642 -7.328 -19.473 1.00 85.31 91 CYS A O 1
ATOM 710 N N . SER A 1 92 ? 6.931 -7.076 -21.587 1.00 86.06 92 SER A N 1
ATOM 711 C CA . SER A 1 92 ? 7.159 -8.469 -21.991 1.00 86.06 92 SER A CA 1
ATOM 712 C C . SER A 1 92 ? 8.623 -8.862 -21.835 1.00 86.06 92 SER A C 1
ATOM 714 O O . SER A 1 92 ? 8.907 -9.882 -21.220 1.00 86.06 92 SER A O 1
ATOM 716 N N . ARG A 1 93 ? 9.556 -8.014 -22.285 1.00 85.44 93 ARG A N 1
ATOM 717 C CA . ARG A 1 93 ? 10.992 -8.283 -22.144 1.00 85.44 93 ARG A CA 1
ATOM 718 C C . ARG A 1 93 ? 11.448 -8.342 -20.684 1.00 85.44 93 ARG A C 1
ATOM 720 O O . ARG A 1 93 ? 12.253 -9.195 -20.330 1.00 85.44 93 ARG A O 1
ATOM 727 N N . ALA A 1 94 ? 10.932 -7.458 -19.828 1.00 87.69 94 ALA A N 1
ATOM 728 C CA . ALA A 1 94 ? 11.196 -7.532 -18.391 1.00 87.69 94 ALA A CA 1
ATOM 729 C C . ALA A 1 94 ? 10.675 -8.853 -17.801 1.00 87.69 94 ALA A C 1
ATOM 731 O O . ALA A 1 94 ? 11.408 -9.537 -17.089 1.00 87.69 94 ALA A O 1
ATOM 732 N N . SER A 1 95 ? 9.453 -9.251 -18.171 1.00 87.38 95 SER A N 1
ATOM 733 C CA . SER A 1 95 ? 8.846 -10.509 -17.731 1.00 87.38 95 SER A CA 1
ATOM 734 C C . SER A 1 95 ? 9.609 -11.747 -18.216 1.00 87.38 95 SER A C 1
ATOM 736 O O . SER A 1 95 ? 9.734 -12.701 -17.452 1.00 87.38 95 SER A O 1
ATOM 738 N N . GLU A 1 96 ? 10.116 -11.755 -19.452 1.00 87.69 96 GLU A N 1
ATOM 739 C CA . GLU A 1 96 ? 10.935 -12.848 -20.008 1.00 87.69 96 GLU A CA 1
ATOM 740 C C . GLU A 1 96 ? 12.223 -13.062 -19.201 1.00 87.69 96 GLU A C 1
ATOM 742 O O . GLU A 1 96 ? 12.632 -14.199 -18.977 1.00 87.69 96 GLU A O 1
ATOM 747 N N . ASN A 1 97 ? 12.803 -11.978 -18.681 1.00 85.31 97 ASN A N 1
ATOM 748 C CA . ASN A 1 97 ? 13.969 -12.015 -17.796 1.00 85.31 97 ASN A CA 1
ATOM 749 C C . ASN A 1 97 ? 13.606 -12.187 -16.309 1.00 85.31 97 ASN A C 1
ATOM 751 O O . ASN A 1 97 ? 14.472 -12.092 -15.439 1.00 85.31 97 ASN A O 1
ATOM 755 N N . GLY A 1 98 ? 12.333 -12.450 -15.993 1.00 87.12 98 GLY A N 1
ATOM 756 C CA . GLY A 1 98 ? 11.864 -12.671 -14.625 1.00 87.12 98 GLY A CA 1
ATOM 757 C C . GLY A 1 98 ? 11.842 -11.416 -13.747 1.00 87.12 98 GLY A C 1
ATOM 758 O O . GLY A 1 98 ? 11.790 -11.540 -12.521 1.00 87.12 98 GLY A O 1
ATOM 759 N N . MET A 1 99 ? 11.873 -10.224 -14.348 1.00 89.75 99 MET A N 1
ATOM 760 C CA . MET A 1 99 ? 11.806 -8.951 -13.639 1.00 89.75 99 MET A CA 1
ATOM 761 C C . MET A 1 99 ? 10.385 -8.382 -13.636 1.00 89.75 99 MET A C 1
ATOM 763 O O . MET A 1 99 ? 9.711 -8.339 -14.665 1.00 89.75 99 MET A O 1
ATOM 767 N N . ARG A 1 100 ? 9.954 -7.888 -12.474 1.00 91.94 100 ARG A N 1
ATOM 768 C CA . ARG A 1 100 ? 8.683 -7.185 -12.271 1.00 91.94 100 ARG A CA 1
ATOM 769 C C . ARG A 1 100 ? 8.902 -5.683 -12.111 1.00 91.94 100 ARG A C 1
ATOM 771 O O . ARG A 1 100 ? 9.885 -5.252 -11.507 1.00 91.94 100 ARG A O 1
ATOM 778 N N . ILE A 1 101 ? 7.970 -4.872 -12.602 1.00 91.38 101 ILE A N 1
ATOM 779 C CA . ILE A 1 101 ? 8.085 -3.409 -12.623 1.00 91.38 101 ILE A CA 1
ATOM 780 C C . ILE A 1 101 ? 7.056 -2.762 -11.683 1.00 91.38 101 ILE A C 1
ATOM 782 O O . ILE A 1 101 ? 5.848 -2.882 -11.895 1.00 91.38 101 ILE A O 1
ATOM 786 N N . LEU A 1 102 ? 7.530 -2.003 -10.687 1.00 91.31 102 LEU A N 1
ATOM 787 C CA . LEU A 1 102 ? 6.732 -1.002 -9.965 1.00 91.31 102 LEU A CA 1
ATOM 788 C C . LEU A 1 102 ? 6.854 0.353 -10.662 1.00 91.31 102 LEU A C 1
ATOM 790 O O . LEU A 1 102 ? 7.955 0.874 -10.836 1.00 91.31 102 LEU A O 1
ATOM 794 N N . GLY A 1 103 ? 5.724 0.975 -10.986 1.00 88.62 103 GLY A N 1
ATOM 795 C CA . GLY A 1 103 ? 5.677 2.234 -11.728 1.00 88.62 103 GLY A CA 1
ATOM 796 C C . GLY A 1 103 ? 5.075 2.055 -13.129 1.00 88.62 103 GLY A C 1
ATOM 797 O O . GLY A 1 103 ? 4.252 1.157 -13.317 1.00 88.62 103 GLY A O 1
ATOM 798 N N . PRO A 1 104 ? 5.442 2.904 -14.115 1.00 88.38 104 PRO A N 1
ATOM 799 C CA . PRO A 1 104 ? 6.232 4.133 -13.975 1.00 88.38 104 PRO A CA 1
ATOM 800 C C . PRO A 1 104 ? 5.589 5.129 -13.007 1.00 88.38 104 PRO A C 1
ATOM 802 O O . PRO A 1 104 ? 4.453 4.949 -12.570 1.00 88.38 104 PRO A O 1
ATOM 805 N N . ARG A 1 105 ? 6.308 6.214 -12.710 1.00 86.31 105 ARG A N 1
ATOM 806 C CA . ARG A 1 105 ? 5.861 7.289 -11.815 1.00 86.31 105 ARG A CA 1
ATOM 807 C C . ARG A 1 105 ? 5.675 6.849 -10.360 1.00 86.31 105 ARG A C 1
ATOM 809 O O . ARG A 1 105 ? 4.825 7.383 -9.650 1.00 86.31 105 ARG A O 1
ATOM 816 N N . SER A 1 106 ? 6.458 5.866 -9.928 1.00 88.94 106 SER A N 1
ATOM 817 C CA . SER A 1 106 ? 6.544 5.482 -8.523 1.00 88.94 106 SER A CA 1
ATOM 818 C C . SER A 1 106 ? 7.282 6.561 -7.726 1.00 88.94 106 SER A C 1
ATOM 820 O O . SER A 1 106 ? 8.294 7.097 -8.177 1.00 88.94 106 SER A O 1
ATOM 822 N N . GLU A 1 107 ? 6.814 6.857 -6.516 1.00 87.81 107 GLU A N 1
ATOM 823 C CA . GLU A 1 107 ? 7.595 7.645 -5.552 1.00 87.81 107 GLU A CA 1
ATOM 824 C C . GLU A 1 107 ? 8.639 6.819 -4.804 1.00 87.81 107 GLU A C 1
ATOM 826 O O . GLU A 1 107 ? 9.446 7.397 -4.082 1.00 87.81 107 GLU A O 1
ATOM 831 N N . GLY A 1 108 ? 8.640 5.501 -5.003 1.00 88.12 108 GLY A N 1
ATOM 832 C CA . GLY A 1 108 ? 9.505 4.541 -4.338 1.00 88.12 108 GLY A CA 1
ATOM 833 C C . GLY A 1 108 ? 8.757 3.673 -3.322 1.00 88.12 108 GLY A C 1
ATOM 834 O O . GLY A 1 108 ? 7.526 3.552 -3.346 1.00 88.12 108 GLY A O 1
ATOM 835 N N . ILE A 1 109 ? 9.531 3.032 -2.449 1.00 89.00 109 ILE A N 1
ATOM 836 C CA . ILE A 1 109 ? 9.053 2.133 -1.402 1.00 89.00 109 ILE A CA 1
ATOM 837 C C . ILE A 1 109 ? 9.749 2.421 -0.066 1.00 89.00 109 ILE A C 1
ATOM 839 O O . ILE A 1 109 ? 10.883 2.901 -0.021 1.00 89.00 109 ILE A O 1
ATOM 843 N N . ILE A 1 110 ? 9.074 2.072 1.025 1.00 87.06 110 ILE A N 1
ATOM 844 C CA . ILE A 1 110 ? 9.585 2.094 2.396 1.00 87.06 110 ILE A CA 1
ATOM 845 C C . ILE A 1 110 ? 9.308 0.722 3.028 1.00 87.06 110 ILE A C 1
ATOM 847 O O . ILE A 1 110 ? 8.180 0.227 2.956 1.00 87.06 110 ILE A O 1
ATOM 851 N N . VAL A 1 111 ? 10.330 0.108 3.638 1.00 86.19 111 VAL A N 1
ATOM 852 C CA . VAL A 1 111 ? 10.269 -1.249 4.223 1.00 86.19 111 VAL A CA 1
ATOM 853 C C . VAL A 1 111 ? 10.884 -1.260 5.632 1.00 86.19 111 VAL A C 1
ATOM 855 O O . VAL A 1 111 ? 11.935 -1.871 5.849 1.00 86.19 111 VAL A O 1
ATOM 858 N N . PRO A 1 112 ? 10.281 -0.585 6.631 1.00 81.44 112 PRO A N 1
ATOM 859 C CA . PRO A 1 112 ? 10.927 -0.403 7.926 1.00 81.44 112 PRO A CA 1
ATOM 860 C C . PRO A 1 112 ? 11.139 -1.716 8.673 1.00 81.44 112 PRO A C 1
ATOM 862 O O . PRO A 1 112 ? 12.073 -1.818 9.458 1.00 81.44 112 PRO A O 1
ATOM 865 N N . CYS A 1 113 ? 10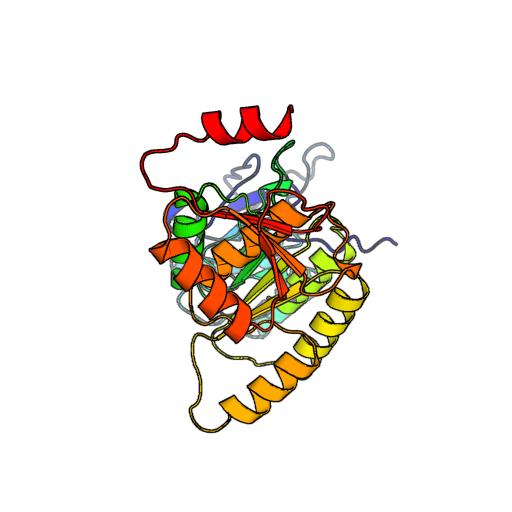.325 -2.741 8.400 1.00 77.44 113 CYS A N 1
ATOM 866 C CA . CYS A 1 113 ? 10.463 -4.058 9.019 1.00 77.44 113 CYS A CA 1
ATOM 867 C C . CYS A 1 113 ? 11.778 -4.780 8.686 1.00 77.44 113 CYS A C 1
ATOM 869 O O . CYS A 1 113 ? 12.086 -5.780 9.327 1.00 77.44 113 CYS A O 1
ATOM 871 N N . MET A 1 114 ? 12.549 -4.295 7.706 1.00 73.50 114 MET A N 1
ATOM 872 C CA . MET A 1 114 ? 13.906 -4.787 7.448 1.00 73.50 114 MET A CA 1
ATOM 873 C C . MET A 1 114 ? 14.923 -4.285 8.478 1.00 73.50 114 MET A C 1
ATOM 875 O O . MET A 1 114 ? 16.011 -4.845 8.591 1.00 73.50 114 MET A O 1
ATOM 879 N N . GLN A 1 115 ? 14.584 -3.244 9.241 1.00 70.31 115 GLN A N 1
ATOM 880 C CA . GLN A 1 115 ? 15.390 -2.773 10.357 1.00 70.31 115 GLN A CA 1
ATOM 881 C C . GLN A 1 115 ? 14.977 -3.523 11.636 1.00 70.31 115 GLN A C 1
ATOM 883 O O . GLN A 1 115 ? 13.788 -3.552 11.975 1.00 70.31 115 GLN A O 1
ATOM 888 N N . PRO A 1 116 ? 15.930 -4.128 12.371 1.00 63.81 116 PRO A N 1
ATOM 889 C CA . PRO A 1 116 ? 15.632 -4.802 13.628 1.00 63.81 116 PRO A CA 1
ATOM 890 C C . PRO A 1 116 ? 14.918 -3.868 14.613 1.00 63.81 116 PRO A C 1
ATOM 892 O O . PRO A 1 116 ? 15.340 -2.733 14.819 1.00 63.81 116 PRO A O 1
ATOM 895 N N . GLY A 1 117 ? 13.846 -4.354 15.244 1.00 67.19 117 GLY A N 1
ATOM 896 C CA . GLY A 1 117 ? 13.165 -3.638 16.328 1.00 67.19 117 GLY A CA 1
ATOM 897 C C . GLY A 1 117 ? 12.121 -2.596 15.911 1.00 67.19 117 GLY A C 1
ATOM 898 O O . GLY A 1 117 ? 11.587 -1.932 16.795 1.00 67.19 117 GLY A O 1
ATOM 899 N N . VAL A 1 118 ? 11.778 -2.452 14.623 1.00 70.44 118 VAL A N 1
ATOM 900 C CA . VAL A 1 118 ? 10.700 -1.538 14.188 1.00 70.44 118 VAL A CA 1
ATOM 901 C C . VAL A 1 118 ? 9.325 -2.231 14.280 1.00 70.44 118 VAL A C 1
ATOM 903 O O . VAL A 1 118 ? 9.063 -3.163 13.516 1.00 70.44 118 VAL A O 1
ATOM 906 N N . PRO A 1 119 ? 8.407 -1.802 15.173 1.00 74.25 119 PRO A N 1
ATOM 907 C CA . PRO A 1 119 ? 7.211 -2.576 15.526 1.00 74.25 119 PRO A CA 1
ATOM 908 C C . PRO A 1 119 ? 5.985 -2.321 14.624 1.00 74.25 119 PRO A C 1
ATOM 910 O O . PRO A 1 119 ? 4.856 -2.546 15.047 1.00 74.25 119 PRO A O 1
ATOM 913 N N . GLY A 1 120 ? 6.168 -1.861 13.384 1.00 86.75 120 GLY A N 1
ATOM 914 C CA . GLY A 1 120 ? 5.049 -1.571 12.481 1.00 86.75 120 GLY A CA 1
ATOM 915 C C . GLY A 1 120 ? 4.256 -2.821 12.073 1.00 86.75 120 GLY A C 1
ATOM 916 O O . GLY A 1 120 ? 4.831 -3.899 11.881 1.00 86.75 120 GLY A O 1
ATOM 917 N N . ASN A 1 121 ? 2.942 -2.659 11.887 1.00 90.19 121 ASN A N 1
ATOM 918 C CA . ASN A 1 121 ? 2.011 -3.718 11.457 1.00 90.19 121 ASN A CA 1
ATOM 919 C C . ASN A 1 121 ? 1.166 -3.361 10.217 1.00 90.19 121 ASN A C 1
ATOM 921 O O . ASN A 1 121 ? 0.372 -4.177 9.751 1.00 90.19 121 ASN A O 1
ATOM 925 N N . THR A 1 122 ? 1.317 -2.145 9.692 1.00 95.25 122 THR A N 1
ATOM 926 C CA . THR A 1 122 ? 0.481 -1.620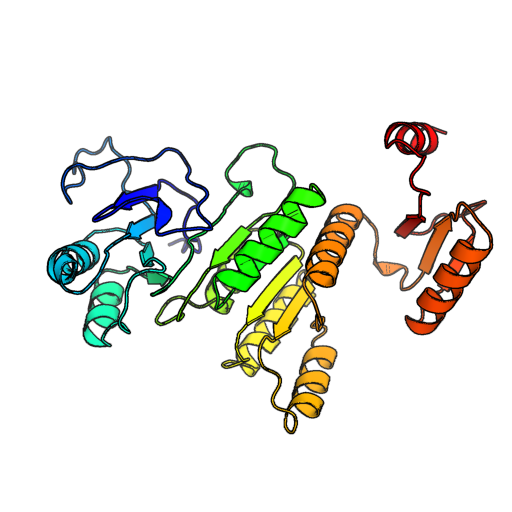 8.607 1.00 95.25 122 THR A CA 1
ATOM 927 C C . THR A 1 122 ? 1.236 -1.604 7.280 1.00 95.25 122 THR A C 1
ATOM 929 O O . THR A 1 122 ? 2.378 -1.136 7.217 1.00 95.25 122 THR A O 1
ATOM 932 N N . ALA A 1 123 ? 0.588 -2.089 6.220 1.00 96.50 123 ALA A N 1
ATOM 933 C CA . ALA A 1 123 ? 1.049 -1.989 4.839 1.00 96.50 123 ALA A CA 1
ATOM 934 C C . ALA A 1 123 ? 0.224 -0.946 4.071 1.00 96.50 123 ALA A C 1
ATOM 936 O O . ALA A 1 123 ? -0.971 -1.141 3.855 1.00 96.50 123 ALA A O 1
ATOM 937 N N . LEU A 1 124 ? 0.867 0.145 3.642 1.00 96.50 124 LEU A N 1
ATOM 938 C CA . LEU A 1 124 ? 0.278 1.151 2.755 1.00 96.50 124 LEU A CA 1
ATOM 939 C C . LEU A 1 124 ? 0.618 0.830 1.296 1.00 96.50 124 LEU A C 1
ATOM 941 O O . LEU A 1 124 ? 1.788 0.689 0.940 1.00 96.50 124 LEU A O 1
ATOM 945 N N . LEU A 1 125 ? -0.393 0.744 0.439 1.00 96.25 125 LEU A N 1
ATOM 946 C CA . LEU A 1 125 ? -0.250 0.344 -0.960 1.00 96.25 125 LEU A CA 1
ATOM 947 C C . LEU A 1 125 ? -0.970 1.364 -1.848 1.00 96.25 125 LEU A C 1
ATOM 949 O O . LEU A 1 125 ? -2.198 1.415 -1.843 1.00 96.25 125 LEU A O 1
ATOM 953 N N . ALA A 1 126 ? -0.230 2.203 -2.578 1.00 94.38 126 ALA A N 1
ATOM 954 C CA . ALA A 1 126 ? -0.808 3.369 -3.252 1.00 94.38 126 ALA A CA 1
ATOM 955 C C . ALA A 1 126 ? -0.554 3.433 -4.767 1.00 94.38 126 ALA A C 1
ATOM 957 O O . ALA A 1 126 ? 0.593 3.402 -5.213 1.00 94.38 126 ALA A O 1
ATOM 958 N N . ASP A 1 127 ? -1.608 3.692 -5.549 1.00 88.31 127 ASP A N 1
ATOM 959 C CA . ASP A 1 127 ? -1.545 4.008 -6.994 1.00 88.31 127 ASP A CA 1
ATOM 960 C C . ASP A 1 127 ? -0.910 5.383 -7.288 1.00 88.31 127 ASP A C 1
ATOM 962 O O . ASP A 1 127 ? -0.830 5.838 -8.429 1.00 88.31 127 ASP A O 1
ATOM 966 N N . GLY A 1 128 ? -0.568 6.162 -6.268 1.00 72.38 128 GLY A N 1
ATOM 967 C CA . GLY A 1 128 ? -0.221 7.566 -6.434 1.00 72.38 128 GLY A CA 1
ATOM 968 C C . GLY A 1 128 ? 0.762 8.048 -5.390 1.00 72.38 128 GLY A C 1
ATOM 969 O O . GLY A 1 128 ? 0.773 7.582 -4.254 1.00 72.38 128 GLY A O 1
ATOM 970 N N . GLY A 1 129 ? 1.585 9.005 -5.801 1.00 75.12 129 GLY A N 1
ATOM 971 C CA . GLY A 1 129 ? 2.643 9.548 -4.972 1.00 75.12 129 GLY A CA 1
ATOM 972 C C . GLY A 1 129 ? 2.192 10.567 -3.943 1.00 75.12 129 GLY A C 1
ATOM 973 O O . GLY A 1 129 ? 2.512 10.442 -2.767 1.00 75.12 129 GLY A O 1
ATOM 974 N N . ASP A 1 130 ? 1.423 11.569 -4.369 1.00 83.25 130 ASP A N 1
ATOM 975 C CA . ASP A 1 130 ? 1.137 12.732 -3.521 1.00 83.25 130 ASP A CA 1
ATOM 976 C C . ASP A 1 130 ? 0.352 12.369 -2.259 1.00 83.25 130 ASP A C 1
ATOM 978 O O . ASP A 1 130 ? 0.677 12.838 -1.169 1.00 83.25 130 ASP A O 1
ATOM 982 N N . VAL A 1 131 ? -0.662 11.508 -2.386 1.00 86.31 131 VAL A N 1
ATOM 983 C CA . VAL A 1 131 ? -1.458 11.068 -1.232 1.00 86.31 131 VAL A CA 1
ATOM 984 C C . VAL A 1 131 ? -0.632 10.174 -0.317 1.00 86.31 131 VAL A C 1
ATOM 986 O O . VAL A 1 131 ? -0.692 10.352 0.896 1.00 86.31 131 VAL A O 1
ATOM 989 N N . LEU A 1 132 ? 0.195 9.281 -0.870 1.00 90.62 132 LEU A N 1
ATOM 990 C CA . LEU A 1 132 ? 1.092 8.451 -0.068 1.00 90.62 132 LEU A CA 1
ATOM 991 C C . LEU A 1 132 ? 2.083 9.308 0.730 1.00 90.62 132 LEU A C 1
ATOM 993 O O . LEU A 1 132 ? 2.227 9.102 1.928 1.00 90.62 132 LEU A O 1
ATOM 997 N N . VAL A 1 133 ? 2.713 10.308 0.103 1.00 89.12 133 VAL A N 1
ATOM 998 C CA . VAL A 1 133 ? 3.639 11.239 0.774 1.00 89.12 133 VAL A CA 1
ATOM 999 C C . VAL A 1 133 ? 2.943 11.982 1.918 1.00 89.12 133 VAL A C 1
ATOM 1001 O O . VAL A 1 133 ? 3.497 12.091 3.012 1.00 89.12 133 VAL A O 1
ATOM 1004 N N . ARG A 1 134 ? 1.707 12.450 1.704 1.00 90.50 134 ARG A N 1
ATOM 1005 C CA . ARG A 1 134 ? 0.910 13.087 2.766 1.00 90.50 134 ARG A CA 1
ATOM 1006 C C . ARG A 1 134 ? 0.571 12.114 3.896 1.00 90.50 134 ARG A C 1
ATOM 1008 O O . ARG A 1 134 ? 0.696 12.492 5.057 1.00 90.50 134 ARG A O 1
ATOM 1015 N N . CYS A 1 135 ? 0.207 10.870 3.574 1.00 9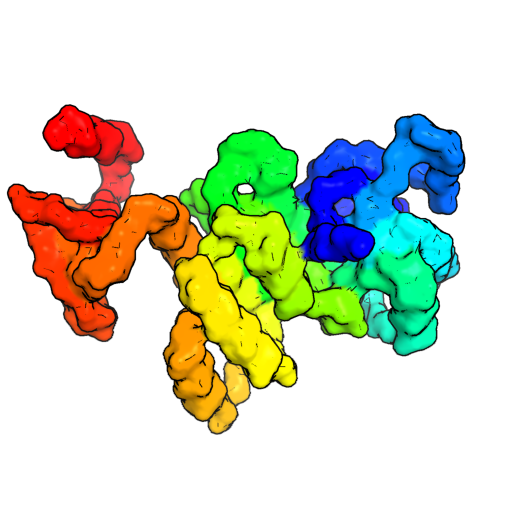2.00 135 CYS A N 1
ATOM 1016 C CA . CYS A 1 135 ? -0.015 9.828 4.578 1.00 92.00 135 CYS A CA 1
ATOM 1017 C C . CYS A 1 135 ? 1.248 9.610 5.410 1.00 92.00 135 CYS A C 1
ATOM 1019 O O . CYS A 1 135 ? 1.195 9.696 6.629 1.00 92.00 135 CYS A O 1
ATOM 1021 N N . LEU A 1 136 ? 2.401 9.421 4.768 1.00 91.75 136 LEU A N 1
ATOM 1022 C CA . LEU A 1 136 ? 3.677 9.226 5.457 1.00 91.75 136 LEU A CA 1
ATOM 1023 C C . LEU A 1 136 ? 4.019 10.385 6.399 1.00 91.75 136 LEU A C 1
ATOM 1025 O O . LEU A 1 136 ? 4.463 10.145 7.521 1.00 91.75 136 LEU A O 1
ATOM 1029 N N . SER A 1 137 ? 3.747 11.626 5.986 1.00 90.19 137 SER A N 1
ATOM 1030 C CA . SER A 1 137 ? 3.899 12.795 6.857 1.00 90.19 137 SER A CA 1
ATOM 1031 C C . SER A 1 137 ? 2.992 12.716 8.092 1.00 90.19 137 SER A C 1
ATOM 1033 O O . SER A 1 137 ? 3.461 12.961 9.203 1.00 90.19 137 SER A O 1
ATOM 1035 N N . ALA A 1 138 ? 1.732 12.298 7.934 1.00 90.62 138 ALA A N 1
ATOM 1036 C CA . ALA A 1 138 ? 0.802 12.118 9.050 1.00 90.62 138 ALA A CA 1
ATOM 1037 C C . ALA A 1 138 ? 1.235 10.985 10.006 1.00 90.62 138 ALA A C 1
ATOM 1039 O O . ALA A 1 138 ? 1.231 11.171 11.225 1.00 90.62 138 ALA A O 1
ATOM 1040 N N . PHE A 1 139 ? 1.702 9.847 9.472 1.00 91.62 139 PHE A N 1
ATOM 1041 C CA . PHE A 1 139 ? 2.293 8.763 10.272 1.00 91.62 139 PHE A CA 1
ATOM 1042 C C . PHE A 1 139 ? 3.505 9.253 11.075 1.00 91.62 139 PHE A C 1
ATOM 1044 O O . PHE A 1 139 ? 3.611 8.966 12.269 1.00 91.62 139 PHE A O 1
ATOM 1051 N N . GLN A 1 140 ? 4.392 10.039 10.453 1.00 88.94 140 GLN A N 1
ATOM 1052 C CA . GLN A 1 140 ? 5.567 10.601 11.119 1.00 88.94 140 GLN A CA 1
ATOM 1053 C C . GLN A 1 140 ? 5.184 11.586 12.231 1.00 88.94 140 GLN A C 1
ATOM 1055 O O . GLN A 1 140 ? 5.713 11.486 13.339 1.00 88.94 140 GLN A O 1
ATOM 1060 N N . GLN A 1 141 ? 4.250 12.506 11.966 1.00 88.62 141 GLN A N 1
ATOM 1061 C CA . GLN A 1 141 ? 3.763 13.477 12.955 1.00 88.62 141 GLN A CA 1
ATOM 1062 C C . GLN A 1 141 ? 3.181 12.785 14.191 1.00 88.62 141 GLN A C 1
ATOM 1064 O O . GLN A 1 141 ? 3.439 13.205 15.318 1.00 88.62 141 GLN A O 1
ATOM 1069 N N . ARG A 1 142 ? 2.451 11.683 13.985 1.00 85.38 142 ARG A N 1
ATOM 1070 C CA . ARG A 1 142 ? 1.842 10.897 15.064 1.00 85.38 142 ARG A CA 1
ATOM 1071 C C . ARG A 1 142 ? 2.726 9.774 15.609 1.00 85.38 142 ARG A C 1
ATOM 1073 O O . ARG A 1 142 ? 2.293 9.049 16.500 1.00 85.38 142 ARG A O 1
ATOM 1080 N N . ARG A 1 143 ? 3.967 9.657 15.119 1.00 88.25 143 ARG A N 1
ATOM 1081 C CA . ARG A 1 143 ? 4.952 8.631 15.513 1.00 88.25 143 ARG A CA 1
ATOM 1082 C C . ARG A 1 143 ? 4.407 7.203 15.404 1.00 88.25 143 ARG A C 1
ATOM 1084 O O . ARG A 1 143 ? 4.711 6.348 16.233 1.00 88.25 143 ARG A O 1
ATOM 1091 N N . VAL A 1 144 ? 3.607 6.948 14.373 1.00 88.50 144 VAL A N 1
ATOM 1092 C CA . VAL A 1 144 ? 3.009 5.637 14.113 1.00 88.50 144 VAL A CA 1
ATOM 1093 C C . VAL A 1 144 ? 3.950 4.849 13.200 1.00 88.50 144 VAL A C 1
ATOM 1095 O O . VAL A 1 144 ? 4.218 5.293 12.081 1.00 88.50 144 VAL A O 1
ATOM 1098 N N . PRO A 1 145 ? 4.496 3.705 13.644 1.00 89.69 145 PRO A N 1
ATOM 1099 C CA . PRO A 1 145 ? 5.415 2.926 12.831 1.00 89.69 145 PRO A CA 1
ATOM 1100 C C . PRO A 1 145 ? 4.669 2.182 11.719 1.00 89.69 145 PRO A C 1
ATOM 1102 O O . PRO A 1 145 ? 3.682 1.484 11.954 1.00 89.69 145 PRO A O 1
ATOM 1105 N N . LEU A 1 146 ? 5.191 2.284 10.500 1.00 91.12 146 LEU A N 1
ATOM 1106 C CA . LEU A 1 146 ? 4.725 1.521 9.345 1.00 91.12 146 LEU A CA 1
ATOM 1107 C C . LEU A 1 146 ? 5.528 0.240 9.165 1.00 91.12 146 LEU A C 1
ATOM 1109 O O . LEU A 1 146 ? 6.687 0.153 9.572 1.00 91.12 146 LEU A O 1
ATOM 1113 N N . ARG A 1 147 ? 4.908 -0.750 8.523 1.00 91.88 147 ARG A N 1
ATOM 1114 C CA . ARG A 1 147 ? 5.574 -1.997 8.145 1.00 91.88 147 ARG A CA 1
ATOM 1115 C C . ARG A 1 147 ? 6.002 -2.009 6.683 1.00 91.88 147 ARG A C 1
ATOM 1117 O O . ARG A 1 147 ? 7.113 -2.429 6.383 1.00 91.88 147 ARG A O 1
ATOM 1124 N N . TYR A 1 148 ? 5.138 -1.495 5.810 1.00 93.12 148 TYR A N 1
ATOM 1125 C CA . TYR A 1 148 ? 5.398 -1.301 4.385 1.00 93.12 148 TYR A CA 1
ATOM 1126 C C . TYR A 1 148 ? 4.720 -0.015 3.912 1.00 93.12 148 TYR A C 1
ATOM 1128 O O . TYR A 1 148 ? 3.618 0.304 4.363 1.00 93.12 148 TYR 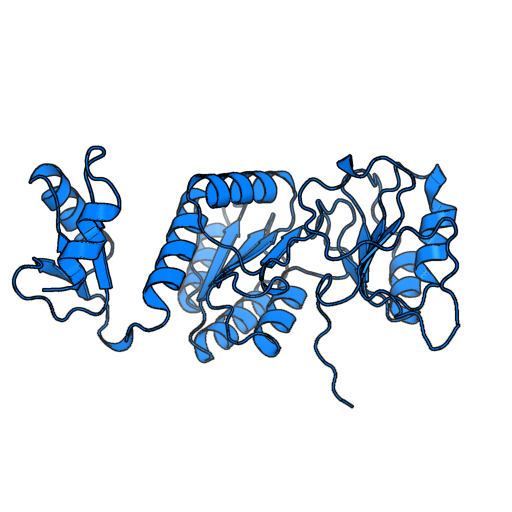A O 1
ATOM 1136 N N . ALA A 1 149 ? 5.335 0.696 2.971 1.00 93.69 149 ALA A N 1
ATOM 1137 C CA . ALA A 1 149 ? 4.653 1.724 2.194 1.00 93.69 149 ALA A CA 1
ATOM 1138 C C . ALA A 1 149 ? 5.163 1.734 0.754 1.00 93.69 149 ALA A C 1
ATOM 1140 O O . ALA A 1 149 ? 6.316 2.086 0.512 1.00 93.69 149 ALA A O 1
ATOM 1141 N N . PHE A 1 150 ? 4.321 1.331 -0.197 1.00 93.81 150 PHE A N 1
ATOM 1142 C CA . PHE A 1 150 ? 4.687 1.175 -1.606 1.00 93.81 150 PHE A CA 1
ATOM 1143 C C . PHE A 1 150 ? 3.920 2.152 -2.493 1.00 93.81 150 PHE A C 1
ATOM 1145 O O . PHE A 1 150 ? 2.694 2.255 -2.414 1.00 93.81 150 PHE A O 1
ATOM 1152 N N . SER A 1 151 ? 4.650 2.834 -3.377 1.00 92.94 151 SER A N 1
ATOM 1153 C CA . SER A 1 151 ? 4.081 3.631 -4.460 1.00 92.94 151 SER A CA 1
ATOM 1154 C C . SER A 1 151 ? 4.160 2.860 -5.778 1.00 92.94 151 SER A C 1
ATOM 1156 O O . SER A 1 151 ? 5.251 2.561 -6.264 1.00 92.94 151 SER A O 1
ATOM 1158 N N . PHE A 1 152 ? 3.015 2.564 -6.387 1.00 91.69 152 PHE A N 1
ATOM 1159 C CA . PHE A 1 152 ? 2.929 1.791 -7.633 1.00 91.69 152 PHE A CA 1
ATOM 1160 C C . PHE A 1 152 ? 2.822 2.665 -8.885 1.00 91.69 152 PHE A C 1
ATOM 1162 O O . PHE A 1 152 ? 2.996 2.168 -9.996 1.00 91.69 152 PHE A O 1
ATOM 1169 N N . GLY A 1 153 ? 2.566 3.968 -8.728 1.00 89.31 153 GLY A N 1
ATOM 1170 C CA . GLY A 1 153 ? 2.468 4.909 -9.842 1.00 89.31 153 GLY A CA 1
ATOM 1171 C C . GLY A 1 153 ? 1.371 4.523 -10.842 1.00 89.31 153 GLY A C 1
ATOM 1172 O O . GLY A 1 153 ? 0.183 4.614 -10.553 1.00 89.31 153 GLY A O 1
ATOM 1173 N N . GLU A 1 154 ? 1.737 4.142 -12.060 1.00 87.38 154 GLU A N 1
ATOM 1174 C CA . GLU A 1 154 ? 0.756 3.692 -13.059 1.00 87.38 154 GLU A CA 1
ATOM 1175 C C . GLU A 1 154 ? 0.421 2.196 -12.984 1.00 87.38 154 GLU A C 1
ATOM 1177 O O . GLU A 1 154 ? -0.540 1.785 -13.636 1.00 87.38 154 GLU A O 1
ATOM 1182 N N . ALA A 1 155 ? 1.157 1.422 -12.174 1.00 85.25 155 ALA A N 1
ATOM 1183 C CA . ALA A 1 155 ? 0.947 -0.008 -11.936 1.00 85.25 155 ALA A CA 1
ATOM 1184 C C . ALA A 1 155 ? 0.798 -0.819 -13.239 1.00 85.25 155 ALA A C 1
ATOM 1186 O O . ALA A 1 155 ? -0.183 -1.535 -13.429 1.00 85.25 155 ALA A O 1
ATOM 1187 N N . VAL A 1 156 ? 1.749 -0.666 -14.170 1.00 85.31 156 VAL A N 1
ATOM 1188 C CA . VAL A 1 156 ? 1.659 -1.297 -15.507 1.00 85.31 156 VAL A CA 1
ATOM 1189 C C . VAL A 1 156 ? 2.016 -2.785 -15.526 1.00 85.31 156 VAL A C 1
ATOM 1191 O O . VAL A 1 156 ? 1.766 -3.442 -16.532 1.00 85.31 156 VAL A O 1
ATOM 1194 N N . ASP A 1 157 ? 2.614 -3.296 -14.450 1.00 89.38 157 ASP A N 1
ATOM 1195 C CA . ASP A 1 157 ? 2.997 -4.702 -14.298 1.00 89.38 157 ASP A CA 1
ATOM 1196 C C . ASP A 1 157 ? 2.739 -5.183 -12.863 1.00 89.38 157 ASP A C 1
ATOM 1198 O O . ASP A 1 157 ? 1.790 -5.926 -12.634 1.00 89.38 157 ASP A O 1
ATOM 1202 N N . TYR A 1 158 ? 3.523 -4.737 -11.874 1.00 89.88 158 TYR A N 1
ATOM 1203 C CA . TYR A 1 158 ? 3.311 -5.151 -10.486 1.00 89.88 158 TYR A CA 1
ATOM 1204 C C . TYR A 1 158 ? 2.276 -4.260 -9.799 1.00 89.88 158 TYR A C 1
ATOM 1206 O O . TYR A 1 158 ? 2.455 -3.041 -9.702 1.00 89.88 158 TYR A O 1
ATOM 1214 N N . SER A 1 159 ? 1.189 -4.864 -9.318 1.00 91.62 159 SER A N 1
ATOM 1215 C CA . SER A 1 159 ? 0.038 -4.143 -8.770 1.00 91.62 159 SER A CA 1
ATOM 1216 C C . SER A 1 159 ? 0.048 -4.054 -7.234 1.00 91.62 159 SER A C 1
ATOM 1218 O O . SER A 1 159 ? 0.667 -4.887 -6.558 1.00 91.62 159 SER A O 1
ATOM 1220 N N . PRO A 1 160 ? -0.697 -3.092 -6.645 1.00 93.94 160 PRO A N 1
ATOM 1221 C CA . PRO A 1 160 ? -0.941 -3.048 -5.203 1.00 93.94 160 PRO A CA 1
ATOM 1222 C C . PRO A 1 160 ? -1.452 -4.374 -4.630 1.00 93.94 160 PRO A C 1
ATOM 1224 O O . PRO A 1 160 ? -1.027 -4.793 -3.555 1.00 93.94 160 PRO A O 1
ATOM 1227 N N . LEU A 1 161 ? -2.349 -5.050 -5.352 1.00 94.06 161 LEU A N 1
ATOM 1228 C CA . LEU A 1 161 ? -2.986 -6.287 -4.903 1.00 94.06 161 LEU A CA 1
ATOM 1229 C C . LEU A 1 161 ? -2.023 -7.480 -4.906 1.00 94.06 161 LEU A C 1
ATOM 1231 O O . LEU A 1 161 ? -2.047 -8.300 -3.984 1.00 94.06 161 LEU A O 1
ATOM 1235 N N . GLU A 1 162 ? -1.140 -7.560 -5.902 1.00 92.94 162 GLU A N 1
ATOM 1236 C CA . GLU A 1 162 ? -0.082 -8.575 -5.942 1.00 92.94 162 GLU A CA 1
ATOM 1237 C C . GLU A 1 162 ? 0.912 -8.405 -4.791 1.00 92.94 162 GLU A C 1
ATOM 1239 O O . GLU A 1 162 ? 1.265 -9.380 -4.119 1.00 92.94 162 GLU A O 1
ATOM 1244 N N . ALA A 1 163 ? 1.307 -7.163 -4.500 1.00 93.31 163 ALA A N 1
ATOM 1245 C CA . ALA A 1 163 ? 2.147 -6.866 -3.347 1.00 93.31 163 ALA A CA 1
ATOM 1246 C C . ALA A 1 163 ? 1.464 -7.235 -2.029 1.00 93.31 163 ALA A C 1
ATOM 1248 O O . ALA A 1 163 ? 2.079 -7.881 -1.180 1.00 93.31 163 ALA A O 1
ATOM 1249 N N . ALA A 1 164 ? 0.186 -6.882 -1.873 1.00 95.56 164 ALA A N 1
ATOM 1250 C CA . ALA A 1 164 ? -0.595 -7.238 -0.694 1.00 95.56 164 ALA A CA 1
ATOM 1251 C C . ALA A 1 164 ? -0.655 -8.754 -0.490 1.00 95.56 164 ALA A C 1
ATOM 1253 O O . ALA A 1 164 ? -0.440 -9.236 0.620 1.00 95.56 164 ALA A O 1
ATOM 1254 N N . SER A 1 165 ? -0.897 -9.503 -1.567 1.00 95.06 165 SER A N 1
ATOM 1255 C CA . SER A 1 165 ? -0.968 -10.967 -1.547 1.00 95.06 165 SER A CA 1
ATOM 1256 C C . SER A 1 165 ? 0.372 -11.585 -1.144 1.00 95.06 165 SER A C 1
ATOM 1258 O O . SER A 1 165 ? 0.419 -12.460 -0.278 1.00 95.06 165 SER A O 1
ATOM 1260 N N . SER A 1 166 ? 1.472 -11.063 -1.688 1.00 92.94 166 SER A N 1
ATOM 1261 C CA . SER A 1 166 ? 2.832 -11.478 -1.331 1.00 92.94 166 SER A CA 1
ATOM 1262 C C . SER A 1 166 ? 3.168 -11.176 0.139 1.00 92.94 166 SER A C 1
ATOM 1264 O O . SER A 1 166 ? 3.733 -12.025 0.835 1.00 92.94 166 SER A O 1
ATOM 1266 N N . ILE A 1 167 ? 2.766 -10.009 0.661 1.00 94.31 167 ILE A N 1
ATOM 1267 C CA . ILE A 1 167 ? 2.902 -9.661 2.089 1.00 94.31 167 ILE A CA 1
ATOM 1268 C C . ILE A 1 167 ? 2.044 -10.597 2.951 1.00 94.31 167 ILE A C 1
ATOM 1270 O O . ILE A 1 167 ? 2.519 -11.134 3.948 1.00 94.31 167 ILE A O 1
ATOM 1274 N N . LEU A 1 168 ? 0.801 -10.862 2.550 1.00 94.88 168 LEU A N 1
ATOM 1275 C CA . LEU A 1 168 ? -0.135 -11.715 3.283 1.00 94.88 168 LEU A CA 1
ATOM 1276 C C . LEU A 1 168 ? 0.359 -13.162 3.435 1.00 94.88 168 LEU A C 1
ATOM 1278 O O . LEU A 1 168 ? 0.021 -13.830 4.420 1.00 94.88 168 LEU A O 1
ATOM 1282 N N . GLN A 1 169 ? 1.121 -13.654 2.458 1.00 92.69 169 GLN A N 1
ATOM 1283 C CA . GLN A 1 169 ? 1.718 -14.990 2.467 1.00 92.69 169 GLN A CA 1
ATOM 1284 C C . GLN A 1 169 ? 3.029 -15.053 3.256 1.00 92.69 169 GLN A C 1
ATOM 1286 O O . GLN A 1 169 ? 3.282 -16.050 3.924 1.00 92.69 169 GLN A O 1
ATOM 1291 N N . SER A 1 170 ? 3.850 -14.003 3.189 1.00 88.69 170 SER A N 1
ATOM 1292 C CA . SER A 1 170 ? 5.231 -14.033 3.689 1.00 88.69 170 SER A CA 1
ATOM 1293 C C . SER A 1 170 ? 5.465 -13.254 4.985 1.00 88.69 170 SER A C 1
ATOM 1295 O O . SER A 1 170 ? 6.569 -13.290 5.530 1.00 88.69 170 SER A O 1
ATOM 1297 N N . ASP A 1 171 ? 4.465 -12.518 5.473 1.00 89.81 171 ASP A N 1
ATOM 1298 C CA . ASP A 1 171 ? 4.588 -11.679 6.657 1.00 89.81 171 ASP A CA 1
ATOM 1299 C C . ASP A 1 171 ? 3.366 -11.796 7.578 1.00 89.81 171 ASP A C 1
ATOM 1301 O O . ASP A 1 171 ? 2.292 -11.225 7.350 1.00 89.81 171 ASP A O 1
ATOM 1305 N N . SER A 1 172 ? 3.529 -12.563 8.656 1.00 88.50 172 SER A N 1
ATOM 1306 C CA . SER A 1 172 ? 2.491 -12.764 9.670 1.00 88.50 172 SER A CA 1
ATOM 1307 C C . SER A 1 172 ? 2.251 -11.536 10.545 1.00 88.50 172 SER A C 1
ATOM 1309 O O . SER A 1 172 ? 1.200 -11.453 11.160 1.00 88.50 172 SER A O 1
ATOM 1311 N N . GLN A 1 173 ? 3.182 -10.582 10.575 1.00 89.75 173 GLN A N 1
ATOM 1312 C CA . GLN A 1 173 ? 3.135 -9.411 11.454 1.00 89.75 173 GLN A CA 1
ATOM 1313 C C . GLN A 1 173 ? 2.453 -8.197 10.802 1.00 89.75 173 GLN A C 1
ATOM 1315 O O . GLN A 1 173 ? 2.363 -7.138 11.427 1.00 89.75 173 GLN A O 1
ATOM 1320 N N . THR A 1 174 ? 2.039 -8.318 9.536 1.00 92.81 174 THR A N 1
ATOM 1321 C CA . THR A 1 174 ? 1.195 -7.328 8.862 1.00 92.81 174 THR A CA 1
ATOM 1322 C C . THR A 1 174 ? -0.274 -7.638 9.127 1.00 92.81 174 THR A C 1
ATOM 1324 O O . THR A 1 174 ? -0.813 -8.597 8.554 1.00 92.81 174 THR A O 1
ATOM 1327 N N . ASP A 1 175 ? -0.910 -6.779 9.921 1.00 91.94 175 ASP A N 1
ATOM 1328 C CA . ASP A 1 175 ? -2.288 -6.934 10.401 1.00 91.94 175 ASP A CA 1
ATOM 1329 C C . ASP A 1 175 ? -3.275 -6.048 9.631 1.00 91.94 175 ASP A C 1
ATOM 1331 O O . ASP A 1 175 ? -4.431 -6.429 9.436 1.00 91.94 175 ASP A O 1
ATOM 1335 N N . PHE A 1 176 ? -2.812 -4.890 9.147 1.00 95.44 176 PHE A N 1
ATOM 1336 C CA . PHE A 1 176 ? -3.651 -3.886 8.495 1.00 95.44 176 PHE A CA 1
ATOM 1337 C C . PHE A 1 176 ? -3.131 -3.531 7.097 1.00 95.44 176 PHE A C 1
ATOM 1339 O O . PHE A 1 176 ? -1.995 -3.081 6.935 1.00 95.44 176 PHE A O 1
ATOM 1346 N N . TYR A 1 177 ? -3.963 -3.744 6.079 1.00 97.69 177 TYR A N 1
ATOM 1347 C CA . TYR A 1 177 ? -3.655 -3.486 4.670 1.00 97.69 177 TYR A CA 1
ATOM 1348 C C . TYR A 1 177 ? -4.489 -2.311 4.201 1.00 97.69 177 TYR A C 1
ATOM 1350 O O . TYR A 1 177 ? -5.715 -2.399 4.180 1.00 97.69 177 TYR A O 1
ATOM 1358 N N . VAL A 1 178 ? -3.831 -1.235 3.794 1.00 97.56 178 VAL A N 1
ATOM 1359 C CA . VAL A 1 178 ? -4.497 -0.015 3.348 1.00 97.56 178 VAL A CA 1
ATOM 1360 C C . VAL A 1 178 ? -4.165 0.224 1.889 1.00 97.56 178 VAL A C 1
ATOM 1362 O O . VAL A 1 178 ? -3.010 0.453 1.527 1.00 97.56 178 VAL A O 1
ATOM 1365 N N . PHE A 1 179 ? -5.198 0.210 1.061 1.00 96.81 179 PHE A N 1
ATOM 1366 C CA . PHE A 1 179 ? -5.103 0.491 -0.360 1.00 96.81 179 PHE A CA 1
ATOM 1367 C C . PHE A 1 179 ? -5.515 1.938 -0.629 1.00 96.81 179 PHE A C 1
ATOM 1369 O O . PHE A 1 179 ? -6.633 2.337 -0.321 1.00 96.81 179 PHE A O 1
ATOM 1376 N N . ILE A 1 180 ? -4.622 2.730 -1.216 1.00 95.12 180 ILE A N 1
ATOM 1377 C CA . ILE A 1 180 ? -4.893 4.111 -1.632 1.00 95.12 180 ILE A CA 1
ATOM 1378 C C . ILE A 1 180 ? -4.965 4.112 -3.157 1.00 95.12 180 ILE A C 1
ATOM 1380 O O . ILE A 1 180 ? -3.946 4.234 -3.846 1.00 95.12 180 ILE A O 1
ATOM 1384 N N . LEU A 1 181 ? -6.168 3.919 -3.687 1.00 92.50 181 LEU A N 1
ATOM 1385 C CA . LEU A 1 181 ? -6.375 3.646 -5.108 1.00 92.50 181 LEU A CA 1
ATOM 1386 C C . LEU A 1 181 ? -7.010 4.840 -5.806 1.00 92.50 181 LEU A C 1
ATOM 1388 O O . LEU A 1 181 ? -7.848 5.544 -5.240 1.00 92.50 181 LEU A O 1
ATOM 1392 N N . LYS A 1 182 ? -6.642 5.061 -7.070 1.00 88.50 182 LYS A N 1
ATOM 1393 C CA . LYS A 1 182 ? -7.337 6.067 -7.892 1.00 88.50 182 LYS A CA 1
ATOM 1394 C C . LYS A 1 182 ? -8.760 5.614 -8.204 1.00 88.50 182 LYS A C 1
ATOM 1396 O O . LYS A 1 182 ? -9.672 6.429 -8.144 1.00 88.50 182 LYS A O 1
ATOM 1401 N N . GLU A 1 183 ? -8.910 4.336 -8.532 1.00 86.19 183 GLU A N 1
ATOM 1402 C CA . GLU A 1 183 ? -10.163 3.654 -8.859 1.00 86.19 183 GLU A CA 1
ATOM 1403 C C . GLU A 1 183 ? -9.993 2.148 -8.589 1.00 86.19 183 GLU A C 1
ATOM 1405 O O . GLU A 1 183 ? -8.878 1.625 -8.666 1.00 86.19 183 GLU A O 1
ATOM 1410 N N . LEU A 1 184 ? -11.078 1.433 -8.290 1.00 86.56 184 LEU A N 1
ATOM 1411 C CA . LEU A 1 184 ? -11.028 -0.009 -8.044 1.00 86.56 184 LEU A CA 1
ATOM 1412 C C . LEU A 1 184 ? -11.174 -0.791 -9.361 1.00 86.56 184 LEU A C 1
ATOM 1414 O O . LEU A 1 184 ? -12.282 -1.080 -9.800 1.00 86.56 184 LEU A O 1
ATOM 1418 N N . ARG A 1 185 ? -10.054 -1.147 -10.002 1.00 82.38 185 ARG A N 1
ATOM 1419 C CA . ARG A 1 185 ? -10.065 -1.851 -11.306 1.00 82.38 185 ARG A CA 1
ATOM 1420 C C . ARG A 1 185 ? -10.392 -3.341 -11.210 1.00 82.38 185 ARG A C 1
ATOM 1422 O O . ARG A 1 185 ? -11.100 -3.878 -12.051 1.00 82.38 185 ARG A O 1
ATOM 1429 N N . GLU A 1 186 ? -9.864 -4.016 -10.192 1.00 84.75 186 GLU A N 1
ATOM 1430 C CA . GLU A 1 186 ? -9.938 -5.476 -10.040 1.00 84.75 186 GLU A CA 1
ATOM 1431 C C . GLU A 1 186 ? -10.827 -5.867 -8.855 1.00 84.75 186 GLU A C 1
ATOM 1433 O O . GLU A 1 186 ? -10.400 -6.577 -7.945 1.00 84.75 186 GLU A O 1
ATOM 1438 N N . GLY A 1 187 ? -12.080 -5.393 -8.861 1.00 88.38 187 GLY A N 1
ATOM 1439 C CA . GLY A 1 187 ? -13.005 -5.523 -7.730 1.00 88.38 187 GLY A CA 1
ATOM 1440 C C . GLY A 1 187 ? -13.145 -6.952 -7.201 1.00 88.38 187 GLY A C 1
ATOM 1441 O O . GLY A 1 187 ? -12.987 -7.173 -6.006 1.00 88.38 187 GLY A O 1
ATOM 1442 N N . ARG A 1 188 ? -13.346 -7.951 -8.075 1.00 89.69 188 ARG A N 1
ATOM 1443 C CA . ARG A 1 188 ? -13.491 -9.352 -7.637 1.00 89.69 188 ARG A CA 1
ATOM 1444 C C . ARG A 1 188 ? -12.247 -9.870 -6.912 1.00 89.69 188 ARG A C 1
ATOM 1446 O O . ARG A 1 188 ? -12.366 -10.366 -5.798 1.00 89.69 188 ARG A O 1
ATOM 1453 N N . LYS A 1 189 ? -11.063 -9.697 -7.507 1.00 92.75 189 LYS A N 1
ATOM 1454 C CA . LYS A 1 189 ? -9.804 -10.150 -6.897 1.00 92.75 189 LYS A CA 1
ATOM 1455 C C . LYS A 1 189 ? -9.504 -9.404 -5.598 1.00 92.75 189 LYS A C 1
ATOM 1457 O O . LYS A 1 189 ? -8.961 -9.988 -4.667 1.00 92.75 189 LYS A O 1
ATOM 1462 N N . PHE A 1 190 ? -9.864 -8.123 -5.526 1.00 94.88 190 PHE A N 1
ATOM 1463 C CA . PHE A 1 190 ? -9.742 -7.336 -4.304 1.00 94.88 190 PHE A CA 1
ATOM 1464 C C . PHE A 1 190 ? -10.623 -7.896 -3.176 1.00 94.88 190 PHE A C 1
ATOM 1466 O O . PHE A 1 190 ? -10.157 -8.033 -2.046 1.00 94.88 190 PHE A O 1
ATOM 1473 N N . LEU A 1 191 ? -11.872 -8.267 -3.480 1.00 93.81 191 LEU A N 1
ATOM 1474 C CA . LEU A 1 191 ? -12.779 -8.897 -2.514 1.00 93.81 191 LEU A CA 1
ATOM 1475 C C . LEU A 1 191 ? -12.286 -10.286 -2.083 1.00 93.81 191 LEU A C 1
ATOM 1477 O O . LEU A 1 191 ? -12.340 -10.608 -0.895 1.00 93.81 191 LEU A O 1
ATOM 1481 N N . ASP A 1 192 ? -11.759 -11.082 -3.016 1.00 94.31 192 ASP A N 1
ATOM 1482 C CA . ASP A 1 192 ? -11.173 -12.390 -2.705 1.00 94.31 192 ASP A CA 1
ATOM 1483 C C . ASP A 1 192 ? -9.960 -12.227 -1.760 1.00 94.31 192 ASP A C 1
ATOM 1485 O O . ASP A 1 192 ? -9.888 -12.888 -0.722 1.00 94.31 192 ASP A O 1
ATOM 1489 N N . PHE A 1 193 ? -9.073 -11.257 -2.030 1.00 96.00 193 PHE A N 1
ATOM 1490 C CA . PHE A 1 193 ? -7.971 -10.903 -1.127 1.00 96.00 193 PHE A CA 1
ATOM 1491 C C . PHE A 1 193 ? -8.465 -10.472 0.260 1.00 96.00 193 PHE A C 1
ATOM 1493 O O . PHE A 1 193 ? -7.931 -10.935 1.268 1.00 96.00 193 PHE A O 1
ATOM 1500 N N . ALA A 1 194 ? -9.475 -9.600 0.331 1.00 95.94 194 ALA A N 1
ATOM 1501 C CA . ALA A 1 194 ? -10.020 -9.129 1.604 1.00 95.94 194 ALA A CA 1
ATOM 1502 C C . ALA A 1 194 ? -10.610 -10.286 2.429 1.00 95.94 194 ALA A C 1
ATOM 1504 O O . ALA A 1 194 ? -10.372 -10.369 3.636 1.00 95.94 194 ALA A O 1
ATOM 1505 N N . SER A 1 195 ? -11.306 -11.221 1.772 1.00 93.81 195 SER A N 1
ATOM 1506 C CA . SER A 1 195 ? -11.809 -12.445 2.403 1.00 93.81 195 SER A CA 1
ATOM 1507 C C . SER A 1 195 ? -10.671 -13.296 2.970 1.00 93.81 195 SER A C 1
ATOM 1509 O O . SER A 1 195 ? -10.729 -13.734 4.121 1.00 93.81 195 SER A O 1
ATOM 1511 N N . ASP A 1 196 ? -9.605 -13.498 2.198 1.00 94.19 196 ASP A N 1
ATOM 1512 C CA . ASP A 1 196 ? -8.464 -14.308 2.623 1.00 94.19 196 ASP A CA 1
ATOM 1513 C C . ASP A 1 196 ? -7.639 -13.641 3.732 1.00 94.19 196 ASP A C 1
ATOM 1515 O O . ASP A 1 196 ? -7.161 -14.321 4.646 1.00 94.19 196 ASP A O 1
ATOM 1519 N N . ALA A 1 197 ? -7.514 -12.312 3.706 1.00 94.31 197 ALA A N 1
ATOM 1520 C CA . ALA A 1 197 ? -6.937 -11.543 4.802 1.00 94.31 197 ALA A CA 1
ATOM 1521 C C . ALA A 1 197 ? -7.780 -11.692 6.079 1.00 94.31 197 ALA A C 1
ATOM 1523 O O . ALA A 1 197 ? -7.234 -12.005 7.140 1.00 94.31 197 ALA A O 1
ATOM 1524 N N . ALA A 1 198 ? -9.106 -11.570 5.970 1.00 91.44 198 ALA A N 1
ATOM 1525 C CA . ALA A 1 198 ? -10.024 -11.708 7.097 1.00 91.44 198 ALA A CA 1
ATOM 1526 C C . ALA A 1 198 ? -9.984 -13.107 7.735 1.00 91.44 198 ALA A C 1
ATOM 1528 O O . ALA A 1 198 ? -9.951 -13.208 8.961 1.00 91.44 198 ALA A O 1
ATOM 1529 N N . LYS A 1 199 ? -9.898 -14.183 6.935 1.00 90.19 199 LYS A N 1
ATOM 1530 C CA . LYS A 1 199 ? -9.715 -15.563 7.442 1.00 90.19 199 LYS A CA 1
ATOM 1531 C C . LYS A 1 199 ? -8.434 -15.730 8.265 1.00 90.19 199 LYS A C 1
ATOM 1533 O O . LYS A 1 199 ? -8.371 -16.593 9.132 1.00 90.19 199 LYS A O 1
ATOM 1538 N N . LYS A 1 200 ? -7.420 -14.901 8.004 1.00 90.06 200 LYS A N 1
ATOM 1539 C CA . LYS A 1 200 ? -6.154 -14.851 8.752 1.00 90.06 200 LYS A CA 1
ATOM 1540 C C . LYS A 1 200 ? -6.178 -13.847 9.915 1.00 90.06 200 LYS A C 1
ATOM 1542 O O . LYS A 1 200 ? -5.121 -13.545 10.459 1.00 90.06 200 LYS A O 1
ATOM 1547 N N . GLY A 1 201 ? -7.346 -13.301 10.267 1.00 87.00 201 GLY A N 1
ATOM 1548 C CA . GLY A 1 201 ? -7.501 -12.301 11.329 1.00 87.00 201 GLY A CA 1
ATOM 1549 C C . GLY A 1 201 ? -7.011 -10.897 10.958 1.00 87.00 201 GLY A C 1
ATOM 1550 O O . GLY A 1 201 ? -6.931 -10.030 11.822 1.00 87.00 201 GLY A O 1
ATOM 1551 N N . LYS A 1 202 ? -6.689 -10.656 9.683 1.00 91.50 202 LYS A N 1
ATOM 1552 C CA . LYS A 1 202 ? -6.153 -9.385 9.182 1.00 91.50 202 LYS A CA 1
ATOM 1553 C C . LYS A 1 202 ? -7.277 -8.508 8.634 1.00 91.50 202 LYS A C 1
ATOM 1555 O O . LYS A 1 202 ? -8.382 -8.982 8.355 1.00 91.50 202 LYS A O 1
ATOM 1560 N N . ARG A 1 203 ? -7.012 -7.211 8.481 1.00 92.56 203 ARG A N 1
ATOM 1561 C CA . ARG A 1 203 ? -8.012 -6.235 8.030 1.00 92.56 203 ARG A CA 1
ATOM 1562 C C . ARG A 1 203 ? -7.559 -5.481 6.796 1.00 92.56 203 ARG A C 1
ATOM 1564 O O . ARG A 1 203 ? -6.394 -5.113 6.660 1.00 92.56 203 ARG A O 1
ATOM 1571 N N . THR A 1 204 ? -8.513 -5.258 5.903 1.00 96.25 204 THR A N 1
ATOM 1572 C CA . THR A 1 204 ? -8.318 -4.563 4.637 1.00 96.25 204 THR A CA 1
ATOM 1573 C C . THR A 1 204 ? -9.129 -3.281 4.648 1.00 96.25 204 THR A C 1
ATOM 1575 O O . THR A 1 204 ? -10.312 -3.293 4.986 1.00 96.25 204 THR A O 1
ATOM 1578 N N . ALA A 1 205 ? -8.493 -2.183 4.268 1.00 95.75 205 ALA A N 1
ATOM 1579 C CA . ALA A 1 205 ? -9.122 -0.890 4.115 1.00 95.75 205 ALA A CA 1
ATOM 1580 C C . ALA A 1 205 ? -8.777 -0.275 2.762 1.00 95.75 205 ALA A C 1
ATOM 1582 O O . ALA A 1 205 ? -7.724 -0.564 2.185 1.00 95.75 205 ALA A O 1
ATOM 1583 N N . VAL A 1 206 ? -9.659 0.580 2.255 1.00 95.06 206 VAL A N 1
ATOM 1584 C CA . VAL A 1 206 ? -9.464 1.262 0.978 1.00 95.06 206 VAL A CA 1
ATOM 1585 C C . VAL A 1 206 ? -9.872 2.728 1.065 1.00 95.06 206 VAL A C 1
ATOM 1587 O O . VAL A 1 206 ? -10.955 3.055 1.544 1.00 95.06 206 VAL A O 1
ATOM 1590 N N . LEU A 1 207 ? -8.994 3.598 0.571 1.00 93.06 207 LEU A N 1
ATOM 1591 C CA . LEU A 1 207 ? -9.251 5.006 0.290 1.00 93.06 207 LEU A CA 1
ATOM 1592 C C . LEU A 1 207 ? -9.293 5.182 -1.234 1.00 93.06 207 LEU A C 1
ATOM 1594 O O . LEU A 1 207 ? -8.268 5.043 -1.908 1.00 93.06 207 LEU A O 1
ATOM 1598 N N . LEU A 1 208 ? -10.476 5.481 -1.776 1.00 90.31 208 LEU A N 1
ATOM 1599 C CA . LEU A 1 208 ? -10.678 5.736 -3.206 1.00 90.31 208 LEU A CA 1
ATOM 1600 C C . LEU A 1 208 ? -10.570 7.236 -3.497 1.00 90.31 208 LEU A C 1
ATOM 1602 O O . LEU A 1 208 ? -11.384 8.026 -3.024 1.00 90.31 208 LEU A O 1
ATOM 1606 N N . LEU A 1 209 ? -9.580 7.632 -4.303 1.00 85.44 209 LEU A N 1
ATOM 1607 C CA . LEU A 1 209 ? -9.313 9.043 -4.619 1.00 85.44 209 LEU A CA 1
ATOM 1608 C C . LEU A 1 209 ? -10.297 9.638 -5.633 1.00 85.44 209 LEU A C 1
ATOM 1610 O O . LEU A 1 209 ? -10.432 10.858 -5.719 1.00 85.44 209 LEU A O 1
ATOM 1614 N N . ARG A 1 210 ? -10.961 8.793 -6.427 1.00 79.00 210 ARG A N 1
ATOM 1615 C CA . ARG A 1 210 ? -12.073 9.183 -7.297 1.00 79.00 210 ARG A CA 1
ATOM 1616 C C . ARG A 1 210 ? -13.283 8.334 -6.938 1.00 79.00 210 ARG A C 1
ATOM 1618 O O . ARG A 1 210 ? -13.201 7.111 -6.952 1.00 79.00 210 ARG A O 1
ATOM 1625 N N . GLN A 1 211 ? -14.399 8.993 -6.646 1.00 65.19 211 GLN A N 1
ATOM 1626 C CA . GLN A 1 211 ? -15.678 8.349 -6.361 1.00 65.19 211 GLN A CA 1
ATOM 1627 C C . GLN A 1 211 ? -16.665 8.728 -7.475 1.00 65.19 211 GLN A C 1
ATOM 1629 O O . GLN A 1 211 ? -17.126 9.873 -7.511 1.00 65.19 211 GLN A O 1
ATOM 1634 N N . PRO A 1 212 ? -16.968 7.832 -8.432 1.00 56.03 212 PRO A N 1
ATOM 1635 C CA . PRO A 1 212 ? -18.023 8.085 -9.406 1.00 56.03 212 PRO A CA 1
ATOM 1636 C C . PRO A 1 212 ? -19.366 8.166 -8.671 1.00 56.03 212 PRO A C 1
ATOM 1638 O O . PRO A 1 212 ? -19.745 7.234 -7.970 1.00 56.03 212 PRO A O 1
ATOM 1641 N N . GLN A 1 213 ? -20.105 9.267 -8.824 1.00 53.78 213 GLN A N 1
ATOM 1642 C CA . GLN A 1 213 ? -21.327 9.528 -8.044 1.00 53.78 213 GLN A CA 1
ATOM 1643 C C . GLN A 1 213 ? -22.432 8.465 -8.200 1.00 53.78 213 GLN A C 1
ATOM 1645 O O . GLN A 1 213 ? -23.276 8.329 -7.318 1.00 53.78 213 GLN A O 1
ATOM 1650 N N . THR A 1 214 ? -22.441 7.707 -9.298 1.00 51.94 214 THR A N 1
ATOM 1651 C CA . THR A 1 214 ? -23.543 6.805 -9.661 1.00 51.94 214 THR A CA 1
ATOM 1652 C C . THR A 1 214 ? -23.296 5.325 -9.337 1.00 51.94 214 THR A C 1
ATOM 1654 O O . THR A 1 214 ? -24.263 4.641 -9.020 1.00 51.94 214 THR A O 1
ATOM 1657 N N . SER A 1 215 ? -22.049 4.826 -9.335 1.00 57.50 215 SER A N 1
ATOM 1658 C CA . SER A 1 215 ? -21.722 3.416 -9.007 1.00 57.50 215 SER A CA 1
ATOM 1659 C C . SER A 1 215 ? -21.313 3.188 -7.545 1.00 57.50 215 SER A C 1
ATOM 1661 O O . SER A 1 215 ? -21.247 2.054 -7.069 1.00 57.50 215 SER A O 1
ATOM 1663 N N . PHE A 1 216 ? -21.090 4.268 -6.790 1.00 62.72 216 PHE A N 1
ATOM 1664 C CA . PHE A 1 216 ? -20.469 4.203 -5.467 1.00 62.72 216 PHE A CA 1
ATOM 1665 C C . PHE A 1 216 ? -21.289 3.439 -4.416 1.00 62.72 216 PHE A C 1
ATOM 1667 O O . PHE A 1 216 ? -20.712 2.844 -3.508 1.00 62.72 216 PHE A O 1
ATOM 1674 N N . ARG A 1 217 ? -22.629 3.422 -4.510 1.00 62.50 217 ARG A N 1
ATOM 1675 C CA . ARG A 1 217 ? -23.483 2.747 -3.511 1.00 62.50 217 ARG A CA 1
ATOM 1676 C C . ARG A 1 217 ? -23.382 1.223 -3.573 1.00 62.50 217 ARG A C 1
ATOM 1678 O O . ARG A 1 217 ? -23.265 0.593 -2.524 1.00 62.50 217 ARG A O 1
ATOM 1685 N N . GLU A 1 218 ? -23.415 0.645 -4.771 1.00 66.31 218 GLU A N 1
ATOM 1686 C CA . GLU A 1 218 ? -23.341 -0.810 -4.964 1.00 66.31 218 GLU A CA 1
ATOM 1687 C C . GLU A 1 218 ? -21.940 -1.335 -4.637 1.00 66.31 218 GLU A C 1
ATOM 1689 O O . GLU A 1 218 ? -21.797 -2.302 -3.887 1.00 66.31 218 GLU A O 1
ATOM 1694 N N . GLU A 1 219 ? -20.903 -0.628 -5.096 1.00 71.81 219 GLU A N 1
ATOM 1695 C CA . GLU A 1 219 ? -19.508 -0.926 -4.757 1.00 71.81 219 GLU A CA 1
ATOM 1696 C C . GLU A 1 219 ? -19.268 -0.846 -3.240 1.00 71.81 219 GLU A C 1
ATOM 1698 O O . GLU A 1 219 ? -18.664 -1.741 -2.650 1.00 71.81 219 GLU A O 1
ATOM 1703 N N . THR A 1 220 ? -19.815 0.178 -2.576 1.00 76.38 220 THR A N 1
ATOM 1704 C CA . THR A 1 220 ? -19.715 0.337 -1.116 1.00 76.38 220 THR A CA 1
ATOM 1705 C C . THR A 1 220 ? -20.384 -0.807 -0.358 1.00 76.38 220 THR A C 1
ATOM 1707 O O . THR A 1 220 ? -19.839 -1.289 0.639 1.00 76.38 220 THR A O 1
ATOM 1710 N N . ALA A 1 221 ? -21.560 -1.251 -0.807 1.00 78.75 221 ALA A N 1
ATOM 1711 C CA . ALA A 1 221 ? -22.263 -2.367 -0.183 1.00 78.75 221 ALA A CA 1
ATOM 1712 C C . ALA A 1 221 ? -21.460 -3.671 -0.310 1.00 78.75 221 ALA A C 1
ATOM 1714 O O . ALA A 1 221 ? -21.285 -4.374 0.687 1.00 78.75 221 ALA A O 1
ATOM 1715 N N . ALA A 1 222 ? -20.909 -3.947 -1.496 1.00 82.75 222 ALA A N 1
ATOM 1716 C CA . ALA A 1 222 ? -20.067 -5.118 -1.727 1.00 82.75 222 ALA A CA 1
ATOM 1717 C C . ALA A 1 222 ? -18.801 -5.094 -0.855 1.00 82.75 222 ALA A C 1
ATOM 1719 O O . ALA A 1 222 ? -18.496 -6.073 -0.181 1.00 82.75 222 ALA A O 1
ATOM 1720 N N . LEU A 1 223 ? -18.096 -3.963 -0.787 1.00 86.69 223 LEU A N 1
ATOM 1721 C CA . LEU A 1 223 ? -16.899 -3.828 0.053 1.00 86.69 223 LEU A CA 1
ATOM 1722 C C . LEU A 1 223 ? -17.205 -4.105 1.533 1.00 86.69 223 LEU A C 1
ATOM 1724 O O . LEU A 1 223 ? -16.498 -4.883 2.179 1.00 86.69 223 LEU A O 1
ATOM 1728 N N . LYS A 1 224 ? -18.306 -3.550 2.053 1.00 84.62 224 LYS A N 1
ATOM 1729 C CA . LYS A 1 224 ? -18.739 -3.781 3.440 1.00 84.62 224 LYS A CA 1
ATOM 1730 C C . LYS A 1 224 ? -19.093 -5.243 3.717 1.00 84.62 224 LYS A C 1
ATOM 1732 O O . LYS A 1 224 ? -18.735 -5.750 4.777 1.00 84.62 224 LYS A O 1
ATOM 1737 N N . GLN A 1 225 ? -19.744 -5.935 2.779 1.00 84.44 225 GLN A N 1
ATOM 1738 C CA . GLN A 1 225 ? -20.077 -7.362 2.922 1.00 84.44 225 GLN A CA 1
ATOM 1739 C C . GLN A 1 225 ? -18.836 -8.249 3.081 1.00 84.44 225 GLN A C 1
ATOM 1741 O O . GLN A 1 225 ? -18.880 -9.246 3.796 1.00 84.44 225 GLN A O 1
ATOM 1746 N N . PHE A 1 226 ? -17.718 -7.866 2.463 1.00 86.88 226 PHE A N 1
ATOM 1747 C CA . PHE A 1 226 ? -16.439 -8.571 2.579 1.00 86.88 226 PHE A CA 1
ATOM 1748 C C . PHE A 1 226 ? -15.564 -8.047 3.729 1.00 86.88 226 PHE A C 1
ATOM 1750 O O . PHE A 1 226 ? -14.395 -8.415 3.839 1.00 86.88 226 PHE A O 1
ATOM 1757 N N . GLY A 1 227 ? -16.116 -7.197 4.603 1.00 84.56 227 GLY A N 1
ATOM 1758 C CA . GLY A 1 227 ? -15.409 -6.661 5.765 1.00 84.56 227 GLY A CA 1
ATOM 1759 C C . GLY A 1 227 ? -14.306 -5.662 5.415 1.00 84.56 227 GLY A C 1
ATOM 1760 O O . GLY A 1 227 ? -13.393 -5.464 6.218 1.00 84.56 227 GLY A O 1
ATOM 1761 N N . VAL A 1 228 ? -14.369 -5.046 4.230 1.00 92.12 228 VAL A N 1
ATOM 1762 C CA . VAL A 1 228 ? -13.445 -3.981 3.830 1.00 92.12 228 VAL A CA 1
ATOM 1763 C C . VAL A 1 228 ? -13.878 -2.672 4.480 1.00 92.12 228 VAL A C 1
ATOM 1765 O O . VAL A 1 228 ? -15.028 -2.245 4.351 1.00 92.12 228 VAL A O 1
ATOM 1768 N N . VAL A 1 229 ? -12.935 -2.009 5.145 1.00 91.00 229 VAL A N 1
ATOM 1769 C CA . VAL A 1 229 ? -13.150 -0.682 5.726 1.00 91.00 229 VAL A CA 1
ATOM 1770 C C . VAL A 1 229 ? -12.975 0.378 4.642 1.00 91.00 229 VAL A C 1
ATOM 1772 O O . VAL A 1 229 ? -11.912 0.501 4.037 1.00 91.00 229 VAL A O 1
ATOM 1775 N N . LEU A 1 230 ? -14.024 1.152 4.391 1.00 90.81 230 LEU A N 1
ATOM 1776 C CA . LEU A 1 230 ? -13.948 2.318 3.520 1.00 90.81 230 LEU A CA 1
ATOM 1777 C C . LEU A 1 230 ? -13.456 3.514 4.319 1.00 90.81 230 LEU A C 1
ATOM 1779 O O . LEU A 1 230 ? -14.069 3.863 5.324 1.00 90.81 230 LEU A O 1
ATOM 1783 N N . LEU A 1 231 ? -12.364 4.106 3.852 1.00 91.38 231 LEU A N 1
ATOM 1784 C CA . LEU A 1 231 ? -11.745 5.269 4.466 1.00 91.38 231 LEU A CA 1
ATOM 1785 C C . LEU A 1 231 ? -12.086 6.521 3.661 1.00 91.38 231 LEU A C 1
ATOM 1787 O O . LEU A 1 231 ? -12.099 6.491 2.426 1.00 91.38 231 LEU A O 1
ATOM 1791 N N . ASN A 1 232 ? -12.338 7.617 4.365 1.00 87.50 232 ASN A N 1
ATOM 1792 C CA . ASN A 1 232 ? -12.708 8.901 3.775 1.00 87.50 232 ASN A CA 1
ATOM 1793 C C . ASN A 1 232 ? -11.512 9.846 3.655 1.00 87.50 232 ASN A C 1
ATOM 1795 O O . ASN A 1 232 ? -11.454 10.660 2.731 1.00 87.50 232 ASN A O 1
ATOM 1799 N N . ASP A 1 233 ? -10.549 9.741 4.572 1.00 90.31 233 ASP A N 1
ATOM 1800 C CA . ASP A 1 233 ? -9.402 10.635 4.618 1.00 90.31 233 ASP A CA 1
ATOM 1801 C C . ASP A 1 233 ? -8.117 9.961 5.125 1.00 90.31 233 ASP A C 1
ATOM 1803 O O . ASP A 1 233 ? -8.044 8.759 5.386 1.00 90.31 233 ASP A O 1
ATOM 1807 N N . ILE A 1 234 ? -7.056 10.765 5.201 1.00 91.25 234 ILE A N 1
ATOM 1808 C CA . ILE A 1 234 ? -5.729 10.329 5.639 1.00 91.25 234 ILE A CA 1
ATOM 1809 C C . ILE A 1 234 ? -5.681 10.066 7.151 1.00 91.25 234 ILE A C 1
ATOM 1811 O O . ILE A 1 234 ? -4.914 9.206 7.582 1.00 91.25 234 ILE A O 1
ATOM 1815 N N . GLN A 1 235 ? -6.457 10.792 7.957 1.00 91.00 235 GLN A N 1
ATOM 1816 C CA . GLN A 1 235 ? -6.445 10.625 9.412 1.00 91.00 235 GLN A CA 1
ATOM 1817 C C . GLN A 1 235 ? -7.029 9.269 9.801 1.00 91.00 235 GLN A C 1
ATOM 1819 O O . GLN A 1 235 ? -6.405 8.559 10.586 1.00 91.00 235 GLN A O 1
ATOM 1824 N N . GLU A 1 236 ? -8.110 8.839 9.146 1.00 91.44 236 GLU A N 1
ATOM 1825 C CA . GLU A 1 236 ? -8.696 7.511 9.365 1.00 91.44 236 GLU A CA 1
ATOM 1826 C C . GLU A 1 236 ? -7.703 6.370 9.058 1.00 91.44 236 GLU A C 1
ATOM 1828 O O . GLU A 1 236 ? -7.709 5.340 9.736 1.00 91.44 236 GLU A O 1
ATOM 1833 N N . ILE A 1 237 ? -6.793 6.552 8.086 1.00 93.88 237 ILE A N 1
ATOM 1834 C CA . ILE A 1 237 ? -5.702 5.592 7.830 1.00 93.88 237 ILE A CA 1
ATOM 1835 C C . ILE A 1 237 ? -4.781 5.482 9.055 1.00 93.88 237 ILE A C 1
ATOM 1837 O O . ILE A 1 237 ? -4.434 4.375 9.479 1.00 93.88 237 ILE A O 1
ATOM 1841 N N . VAL A 1 238 ? -4.348 6.625 9.596 1.00 92.06 238 VAL A N 1
ATOM 1842 C CA . VAL A 1 238 ? -3.402 6.687 10.722 1.00 92.06 238 VAL A CA 1
ATOM 1843 C C . VAL A 1 238 ? -4.051 6.157 12.002 1.00 92.06 238 VAL A C 1
ATOM 1845 O O . VAL A 1 238 ? -3.420 5.392 12.734 1.00 92.06 238 VAL A O 1
ATOM 1848 N N . ASP A 1 239 ? -5.312 6.512 12.246 1.00 88.75 239 ASP A N 1
ATOM 1849 C CA . ASP A 1 239 ? -6.093 6.035 13.390 1.00 88.75 239 ASP A CA 1
ATOM 1850 C C . ASP A 1 239 ? -6.330 4.526 13.323 1.00 88.75 239 ASP A C 1
ATOM 1852 O O . ASP A 1 239 ? -6.114 3.825 14.314 1.00 88.75 239 ASP A O 1
ATOM 1856 N N . GLY A 1 240 ? -6.674 3.999 12.143 1.00 88.31 240 GLY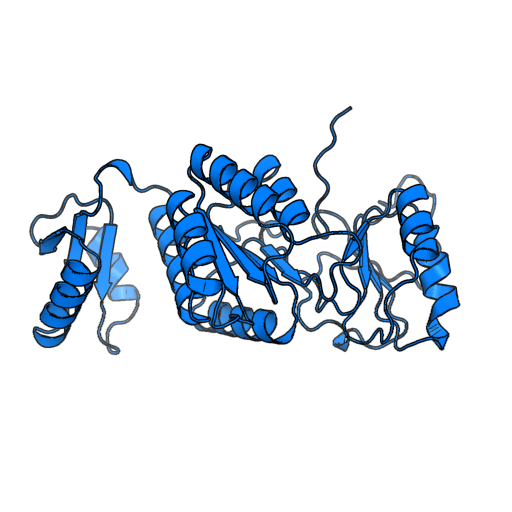 A N 1
ATOM 1857 C CA . GLY A 1 240 ? -6.784 2.559 11.924 1.00 88.31 240 GLY A CA 1
ATOM 1858 C C . GLY A 1 240 ? -5.470 1.835 12.226 1.00 88.31 240 GLY A C 1
ATOM 1859 O O . GLY A 1 240 ? -5.453 0.868 12.989 1.00 88.31 240 GLY A O 1
ATOM 1860 N N . ALA A 1 241 ? -4.349 2.339 11.703 1.00 90.69 241 ALA A N 1
ATOM 1861 C CA . ALA A 1 241 ? -3.032 1.760 11.963 1.00 90.69 241 ALA A CA 1
ATOM 1862 C C . ALA A 1 241 ? -2.676 1.744 13.460 1.00 90.69 241 ALA A C 1
ATOM 1864 O O . ALA A 1 241 ? -2.196 0.730 13.972 1.00 90.69 241 ALA A O 1
ATOM 1865 N N . LEU A 1 242 ? -2.955 2.839 14.174 1.00 88.19 242 LEU A N 1
ATOM 1866 C CA . LEU A 1 242 ? -2.782 2.926 15.625 1.00 88.19 242 LEU A CA 1
ATOM 1867 C C . LEU A 1 242 ? -3.648 1.918 16.378 1.00 88.19 242 LEU A C 1
ATOM 1869 O O . LEU A 1 242 ? -3.146 1.253 17.285 1.00 88.19 242 LEU A O 1
ATOM 1873 N N . ALA A 1 243 ? -4.918 1.781 15.995 1.00 84.25 243 ALA A N 1
ATOM 1874 C CA . ALA A 1 243 ? -5.836 0.841 16.624 1.00 84.25 243 ALA A CA 1
ATOM 1875 C C . ALA A 1 243 ? -5.326 -0.601 16.493 1.00 84.25 243 ALA A C 1
ATOM 1877 O O . ALA A 1 243 ? -5.176 -1.294 17.498 1.00 84.25 243 ALA A O 1
ATOM 1878 N N . PHE A 1 244 ? -4.958 -1.042 15.284 1.00 84.12 244 PHE A N 1
ATOM 1879 C CA . PHE A 1 244 ? -4.416 -2.394 15.092 1.00 84.12 244 PHE A CA 1
ATOM 1880 C C . PHE A 1 244 ? -3.087 -2.604 15.813 1.00 84.12 244 PHE A C 1
ATOM 1882 O O . PHE A 1 244 ? -2.816 -3.702 16.294 1.00 84.12 244 PHE A O 1
ATOM 1889 N N . LEU A 1 245 ? -2.250 -1.568 15.898 1.00 84.81 245 LEU A N 1
ATOM 1890 C CA . LEU A 1 245 ? -0.987 -1.657 16.624 1.00 84.81 245 LEU A CA 1
ATOM 1891 C C . LEU A 1 245 ? -1.215 -1.832 18.132 1.00 84.81 245 LEU A C 1
ATOM 1893 O O . LEU A 1 245 ? -0.553 -2.658 18.760 1.00 84.81 245 LEU A O 1
ATOM 1897 N N . ALA A 1 246 ? -2.164 -1.089 18.704 1.00 80.94 246 ALA A N 1
ATOM 1898 C CA . ALA A 1 246 ? -2.520 -1.181 20.117 1.00 80.94 246 ALA A CA 1
ATOM 1899 C C . ALA A 1 246 ? -3.187 -2.521 20.473 1.00 80.94 246 ALA A C 1
ATOM 1901 O O . ALA A 1 246 ? -2.988 -3.031 21.575 1.00 80.94 246 ALA A O 1
ATOM 1902 N N . LEU A 1 247 ? -3.939 -3.102 19.534 1.00 74.88 247 LEU A N 1
ATOM 1903 C CA . LEU A 1 247 ? -4.744 -4.312 19.732 1.00 74.88 247 LEU A CA 1
ATOM 1904 C C . LEU A 1 247 ? -4.034 -5.616 19.358 1.00 74.88 247 LEU A C 1
ATOM 1906 O O . LEU A 1 247 ? -4.651 -6.675 19.421 1.00 74.88 247 LEU A O 1
ATOM 1910 N N . LYS A 1 248 ? -2.751 -5.571 18.987 1.00 68.06 248 LYS A N 1
ATOM 1911 C CA . LYS A 1 248 ? -1.998 -6.711 18.431 1.00 68.06 248 LYS A CA 1
ATOM 1912 C C . LYS A 1 248 ? -1.999 -7.985 19.300 1.00 68.06 248 LYS A C 1
ATOM 1914 O O . LYS A 1 248 ? -1.740 -9.065 18.786 1.00 68.06 248 LYS A O 1
ATOM 1919 N N . ASN A 1 249 ? -2.322 -7.874 20.591 1.00 64.62 249 ASN A N 1
ATOM 1920 C CA . ASN A 1 249 ? -2.456 -8.998 21.529 1.00 64.62 249 ASN A CA 1
ATOM 1921 C C . ASN A 1 249 ? -3.794 -8.997 22.295 1.00 64.62 249 ASN A C 1
ATOM 1923 O O . ASN A 1 249 ? -3.915 -9.665 23.322 1.00 64.62 249 ASN A O 1
ATOM 1927 N N . SER A 1 250 ? -4.777 -8.217 21.846 1.00 64.81 250 SER A N 1
ATOM 1928 C CA . SER A 1 250 ? -6.087 -8.134 22.489 1.00 64.81 250 SER A CA 1
ATOM 1929 C C . SER A 1 250 ? -7.037 -9.181 21.922 1.00 64.81 250 SER A C 1
ATOM 1931 O O . SER A 1 250 ? -7.101 -9.401 20.713 1.00 64.81 250 SER A O 1
ATOM 1933 N N . ASP A 1 251 ? -7.825 -9.796 22.799 1.00 60.97 251 ASP A N 1
ATOM 1934 C CA . ASP A 1 251 ? -8.892 -10.707 22.402 1.00 60.97 251 ASP A CA 1
ATOM 1935 C C . ASP A 1 251 ? -10.099 -9.914 21.874 1.00 60.97 251 ASP A C 1
ATOM 1937 O O . ASP A 1 251 ? -10.953 -9.444 22.627 1.00 60.97 251 ASP A O 1
ATOM 1941 N N . LEU A 1 252 ? -10.153 -9.747 20.551 1.00 61.53 252 LEU A N 1
ATOM 1942 C CA . LEU A 1 252 ? -11.241 -9.052 19.856 1.00 61.53 252 LEU A CA 1
ATOM 1943 C C . LEU A 1 252 ? -12.521 -9.902 19.742 1.00 61.53 252 LEU A C 1
ATOM 1945 O O . LEU A 1 252 ? -13.493 -9.457 19.130 1.00 61.53 252 LEU A O 1
ATOM 1949 N N . SER A 1 253 ? -12.555 -11.112 20.319 1.00 54.81 253 SER A N 1
ATOM 1950 C CA . SER A 1 253 ? -13.747 -11.971 20.301 1.00 54.81 253 SER A CA 1
ATOM 1951 C C . SER A 1 253 ? -14.895 -11.445 21.168 1.00 54.81 253 SER A C 1
ATOM 1953 O O . SER A 1 253 ? -16.048 -11.805 20.934 1.00 54.81 253 SER A O 1
ATOM 1955 N N . ARG A 1 254 ? -14.610 -10.542 22.120 1.00 55.69 254 ARG A N 1
ATOM 1956 C CA . ARG A 1 254 ? -15.605 -9.958 23.042 1.00 55.69 254 ARG A CA 1
ATOM 1957 C C . ARG A 1 254 ? -16.526 -8.900 22.412 1.00 55.69 254 ARG A C 1
ATOM 1959 O O . ARG A 1 254 ? -17.334 -8.296 23.106 1.00 55.69 254 ARG A O 1
ATOM 1966 N N . GLY A 1 255 ? -16.454 -8.699 21.098 1.00 60.91 255 GLY A N 1
ATOM 1967 C CA . GLY A 1 255 ? -17.397 -7.858 20.362 1.00 60.91 255 GLY A CA 1
ATOM 1968 C C . GLY A 1 255 ? -17.148 -6.356 20.520 1.00 60.91 255 GLY A C 1
ATOM 1969 O O . GLY A 1 255 ? -16.029 -5.918 20.776 1.00 60.91 255 GLY A O 1
ATOM 1970 N N . LYS A 1 256 ? -18.195 -5.548 20.309 1.00 68.75 256 LYS A N 1
ATOM 1971 C CA . LYS A 1 256 ? -18.133 -4.075 20.301 1.00 68.75 256 LYS A CA 1
ATOM 1972 C C . LYS A 1 256 ? -18.141 -3.475 21.718 1.00 68.75 256 LYS A C 1
ATOM 1974 O O . LYS A 1 256 ? -18.804 -2.470 21.951 1.00 68.75 256 LYS A O 1
ATOM 1979 N N . GLU A 1 257 ? -17.449 -4.088 22.674 1.00 68.81 257 GLU A N 1
ATOM 1980 C CA . GLU A 1 257 ? -17.316 -3.560 24.038 1.00 68.81 257 GLU A CA 1
ATOM 1981 C C . GLU A 1 257 ? -16.035 -2.731 24.178 1.00 68.81 257 GLU A C 1
ATOM 1983 O O . GLU A 1 257 ? -14.943 -3.174 23.817 1.00 68.81 257 GLU A O 1
ATOM 1988 N N . CYS A 1 258 ? -16.164 -1.518 24.710 1.00 68.94 258 CYS A N 1
ATOM 1989 C CA . CYS A 1 258 ? -15.061 -0.578 24.862 1.00 68.94 258 CYS A CA 1
ATOM 1990 C C . CYS A 1 258 ? -15.098 0.066 26.247 1.00 68.94 258 CYS A C 1
ATOM 1992 O O . CYS A 1 258 ? -16.116 0.617 26.662 1.00 68.94 258 CYS A O 1
ATOM 1994 N N . ALA A 1 259 ? -13.966 0.064 26.946 1.00 71.50 259 ALA A N 1
ATOM 1995 C CA . ALA A 1 259 ? -13.807 0.883 28.134 1.00 71.50 259 ALA A CA 1
ATOM 1996 C C . ALA A 1 259 ? -13.276 2.266 27.759 1.00 71.50 259 ALA A C 1
ATOM 1998 O O . ALA A 1 259 ? -12.399 2.374 26.902 1.00 71.50 259 ALA A O 1
ATOM 1999 N N . TYR A 1 260 ? -13.766 3.321 28.407 1.00 73.19 260 TYR A N 1
ATOM 2000 C CA . TYR A 1 260 ? -13.260 4.672 28.160 1.00 73.19 260 TYR A CA 1
ATOM 2001 C C . TYR A 1 260 ? -12.992 5.438 29.455 1.00 73.19 260 TYR A C 1
ATOM 2003 O O . TYR A 1 260 ? -13.631 5.218 30.491 1.00 73.19 260 TYR A O 1
ATOM 2011 N N . HIS A 1 261 ? -12.035 6.357 29.364 1.00 74.75 261 HIS A N 1
ATOM 2012 C CA . HIS A 1 261 ? -11.777 7.388 30.358 1.00 74.75 261 HIS A CA 1
ATOM 2013 C C . HIS A 1 261 ? -11.728 8.748 29.656 1.00 74.75 261 HIS A C 1
ATOM 2015 O O . HIS A 1 261 ? -11.020 8.919 28.662 1.00 74.75 261 HIS A O 1
ATOM 2021 N N . ALA A 1 262 ? -12.488 9.711 30.175 1.00 72.00 262 ALA A N 1
ATOM 2022 C CA . ALA A 1 262 ? -12.545 11.073 29.663 1.00 72.00 262 ALA A CA 1
ATOM 2023 C C . ALA A 1 262 ? -12.128 12.058 30.758 1.00 72.00 262 ALA A C 1
ATOM 2025 O O . ALA A 1 262 ? -12.518 11.907 31.916 1.00 72.00 262 ALA A O 1
ATOM 2026 N N . SER A 1 263 ? -11.347 13.074 30.388 1.00 71.94 263 SER A N 1
ATOM 2027 C CA . SER A 1 263 ? -10.888 14.119 31.311 1.00 71.94 263 SER A CA 1
ATOM 2028 C C . SER A 1 263 ? -11.938 15.200 31.597 1.00 71.94 263 SER A C 1
ATOM 2030 O O . SER A 1 263 ? -11.725 16.021 32.484 1.00 71.94 263 SER A O 1
ATOM 2032 N N . SER A 1 264 ? -13.031 15.244 30.826 1.00 77.12 264 SER A N 1
ATOM 2033 C CA . SER A 1 264 ? -14.152 16.167 31.029 1.00 77.12 264 SER A CA 1
ATOM 2034 C C . SER A 1 264 ? -15.489 15.526 30.657 1.00 77.12 264 SER A C 1
ATOM 2036 O O . SER A 1 264 ? -15.537 14.564 29.880 1.00 77.12 264 SER A O 1
ATOM 2038 N N . ASP A 1 265 ? -16.574 16.086 31.187 1.00 79.31 265 ASP A N 1
ATOM 2039 C CA . ASP A 1 265 ? -17.935 15.618 30.922 1.00 79.31 265 ASP A CA 1
ATOM 2040 C C . ASP A 1 265 ? -18.347 15.853 29.462 1.00 79.31 265 ASP A C 1
ATOM 2042 O O . ASP A 1 265 ? -19.010 15.004 28.864 1.00 79.31 265 ASP A O 1
ATOM 2046 N N . GLU A 1 266 ? -17.899 16.948 28.836 1.00 80.75 266 GLU A N 1
ATOM 2047 C CA . GLU A 1 266 ? -18.168 17.210 27.416 1.00 80.75 266 GLU A CA 1
ATOM 2048 C C . GLU A 1 266 ? -17.528 16.147 26.521 1.00 80.75 266 GLU A C 1
ATOM 2050 O O . GLU A 1 266 ? -18.176 15.629 25.609 1.00 80.75 266 GLU A O 1
ATOM 2055 N N . LEU A 1 267 ? -16.276 15.774 26.803 1.00 76.00 267 LEU A N 1
ATOM 2056 C CA . LEU A 1 267 ? -15.586 14.702 26.084 1.00 76.00 267 LEU A CA 1
ATOM 2057 C C . LEU A 1 267 ? -16.246 13.346 26.339 1.00 76.00 267 LEU A C 1
ATOM 2059 O O . LEU A 1 267 ? -16.411 12.568 25.402 1.00 76.00 267 LEU A O 1
ATOM 2063 N N . SER A 1 268 ? -16.679 13.083 27.574 1.00 80.00 268 SER A N 1
ATOM 2064 C CA . SER A 1 268 ? -17.436 11.875 27.922 1.00 80.00 268 SER A CA 1
ATOM 2065 C C . SER A 1 268 ? -18.725 11.767 27.100 1.00 80.00 268 SER A C 1
ATOM 2067 O O . SER A 1 268 ? -18.990 10.726 26.497 1.00 80.00 268 SER A O 1
ATOM 2069 N N . MET A 1 269 ? -19.494 12.856 26.984 1.00 83.75 269 MET A N 1
ATOM 2070 C CA . MET A 1 269 ? -20.702 12.893 26.152 1.00 83.75 269 MET A CA 1
ATOM 2071 C C . MET A 1 269 ? -20.400 12.681 24.666 1.00 83.75 269 MET A C 1
ATOM 2073 O O . MET A 1 269 ? -21.130 11.951 23.994 1.00 83.75 269 MET A O 1
ATOM 2077 N N . LEU A 1 270 ? -19.334 13.297 24.147 1.00 82.88 270 LEU A N 1
ATOM 2078 C CA . LEU A 1 270 ? -18.930 13.125 22.750 1.00 82.88 270 LEU A CA 1
ATOM 2079 C C . LEU A 1 270 ? -18.532 11.674 22.452 1.00 82.88 270 LEU A C 1
ATOM 2081 O O . LEU A 1 270 ? -18.991 11.116 21.457 1.00 82.88 270 LEU A O 1
ATOM 2085 N N . ILE A 1 271 ? -17.749 11.046 23.336 1.00 81.62 271 ILE A N 1
ATOM 2086 C CA . ILE A 1 271 ? -17.350 9.637 23.212 1.00 81.62 271 ILE A CA 1
ATOM 2087 C C . ILE A 1 271 ? -18.578 8.727 23.260 1.00 81.62 271 ILE A C 1
ATOM 2089 O O . ILE A 1 271 ? -18.700 7.841 22.419 1.00 81.62 271 ILE A O 1
ATOM 2093 N N . LYS A 1 272 ? -19.514 8.967 24.190 1.00 82.38 272 LYS A N 1
ATOM 2094 C CA . LYS A 1 272 ? -20.774 8.208 24.272 1.00 82.38 272 LYS A CA 1
ATOM 2095 C C . LYS A 1 272 ? -21.578 8.300 22.985 1.00 82.38 272 LYS A C 1
ATOM 2097 O O . LYS A 1 272 ? -21.952 7.273 22.429 1.00 82.38 272 LYS A O 1
ATOM 2102 N N . LYS A 1 273 ? -21.773 9.514 22.473 1.00 84.44 273 LYS A N 1
ATOM 2103 C CA . LYS A 1 273 ? -22.535 9.751 21.245 1.00 84.44 273 LYS A CA 1
ATOM 2104 C C . LYS A 1 273 ? -21.897 9.082 20.025 1.00 84.44 273 LYS A C 1
ATOM 2106 O O . LYS A 1 273 ? -22.606 8.523 19.191 1.00 84.44 273 LYS A O 1
ATOM 2111 N N . GLU A 1 274 ? -20.572 9.136 19.909 1.00 81.25 274 GLU A N 1
ATOM 2112 C CA . GLU A 1 274 ? -19.876 8.508 18.783 1.00 81.25 274 GLU A CA 1
ATOM 2113 C C . GLU A 1 274 ? -19.850 6.979 18.912 1.00 81.25 274 GLU A C 1
ATOM 2115 O O . GLU A 1 274 ? -20.060 6.277 17.925 1.00 81.25 274 GLU A O 1
ATOM 2120 N N . ALA A 1 275 ? -19.685 6.450 20.128 1.00 82.19 275 ALA A N 1
ATOM 2121 C CA . ALA A 1 275 ? -19.789 5.019 20.387 1.00 82.19 275 ALA A CA 1
ATOM 2122 C C . ALA A 1 275 ? -21.191 4.490 20.070 1.00 82.19 275 ALA A C 1
ATOM 2124 O O . ALA A 1 275 ? -21.300 3.490 19.370 1.00 82.19 275 ALA A O 1
ATOM 2125 N N . GLU A 1 276 ? -22.254 5.183 20.488 1.00 81.00 276 GLU A N 1
ATOM 2126 C CA . GLU A 1 276 ? -23.637 4.842 20.127 1.00 81.00 276 GLU A CA 1
ATOM 2127 C C . GLU A 1 276 ? -23.829 4.816 18.608 1.00 81.00 276 GLU A C 1
ATOM 2129 O O . GLU A 1 276 ? -24.375 3.858 18.063 1.00 81.00 276 GLU A O 1
ATOM 2134 N N . ARG A 1 277 ? -23.317 5.832 17.904 1.00 78.81 277 ARG A N 1
ATOM 2135 C CA . ARG A 1 277 ? -23.379 5.910 16.439 1.00 78.81 277 ARG A CA 1
ATOM 2136 C C . ARG A 1 277 ? -22.637 4.760 15.751 1.00 78.81 277 ARG A C 1
ATOM 2138 O O . ARG A 1 277 ? -23.076 4.296 14.700 1.00 78.81 277 ARG A O 1
ATOM 2145 N N . ALA A 1 278 ? -21.521 4.320 16.324 1.00 73.00 278 ALA A N 1
ATOM 2146 C CA . ALA A 1 278 ? -20.731 3.186 15.848 1.00 73.00 278 ALA A CA 1
ATOM 2147 C C . ALA A 1 278 ? -21.215 1.825 16.405 1.00 73.00 278 ALA A C 1
ATOM 2149 O O . ALA A 1 278 ? -20.646 0.777 16.074 1.00 73.00 278 ALA A O 1
ATOM 2150 N N . GLU A 1 279 ? -22.281 1.837 17.216 1.00 80.56 279 GLU A N 1
ATOM 2151 C CA . GLU A 1 279 ? -22.887 0.693 17.909 1.00 80.56 279 GLU A CA 1
ATOM 2152 C C . GLU A 1 279 ? -21.930 -0.022 18.886 1.00 80.56 279 GLU A C 1
ATOM 2154 O O . GLU A 1 279 ? -21.976 -1.243 19.044 1.00 80.56 279 GLU A O 1
ATOM 2159 N N . PHE A 1 280 ? -21.033 0.724 19.529 1.00 79.38 280 PHE A N 1
ATOM 2160 C CA . PHE A 1 280 ? -20.194 0.239 20.621 1.00 79.38 280 PHE A CA 1
ATOM 2161 C C . PHE A 1 280 ? -20.912 0.347 21.966 1.00 79.38 280 PHE A C 1
ATOM 2163 O O . PHE A 1 280 ? -21.545 1.349 22.286 1.00 79.38 280 PHE A O 1
ATOM 2170 N N . THR A 1 281 ? -20.752 -0.688 22.786 1.00 78.00 281 THR A N 1
ATOM 2171 C CA . THR A 1 281 ? -21.172 -0.697 24.187 1.00 78.00 281 THR A CA 1
ATOM 2172 C C . THR A 1 281 ? -20.027 -0.166 25.040 1.00 78.00 281 THR A C 1
ATOM 2174 O O . THR A 1 281 ? -18.940 -0.747 25.060 1.00 78.00 281 THR A O 1
ATOM 2177 N N . LEU A 1 282 ? -20.254 0.948 25.735 1.00 74.56 282 LEU A N 1
ATOM 2178 C CA . LEU A 1 282 ? -19.240 1.567 26.585 1.00 74.56 282 LEU A CA 1
ATOM 2179 C C . LEU A 1 282 ? -19.329 1.093 28.037 1.00 74.56 282 LEU A C 1
ATOM 2181 O O . LEU A 1 282 ? -20.408 1.070 28.626 1.00 74.56 282 LEU A O 1
ATOM 2185 N N . GLN A 1 283 ? -18.174 0.798 28.634 1.00 69.94 283 GLN A N 1
ATOM 2186 C CA . GLN A 1 283 ? -18.012 0.594 30.074 1.00 69.94 283 GLN A CA 1
ATOM 2187 C C . GLN A 1 283 ? -17.141 1.712 30.659 1.00 69.94 283 GLN A C 1
ATOM 2189 O O . GLN A 1 283 ? -16.020 1.957 30.217 1.00 69.94 283 GLN A O 1
ATOM 2194 N N . GLU A 1 284 ? -17.643 2.416 31.668 1.00 64.31 284 GLU A N 1
ATOM 2195 C CA . GLU A 1 284 ? -16.873 3.460 32.349 1.00 64.31 284 GLU A CA 1
ATOM 2196 C C . GLU A 1 284 ? -15.763 2.803 33.199 1.00 64.31 284 GLU A C 1
ATOM 2198 O O . GLU A 1 284 ? -16.019 1.844 33.934 1.00 64.31 284 GLU A O 1
ATOM 2203 N N . SER A 1 285 ? -14.505 3.252 33.050 1.00 59.03 285 SER A N 1
ATOM 2204 C CA . SER A 1 285 ? -13.311 2.428 33.348 1.00 59.03 285 SER A CA 1
ATOM 2205 C C . SER A 1 285 ? -13.092 2.006 34.809 1.00 59.03 285 SER A C 1
ATOM 2207 O O . SER A 1 285 ? -12.216 1.182 35.071 1.00 59.03 285 SER A O 1
ATOM 2209 N N . ALA A 1 286 ? -13.905 2.473 35.763 1.00 49.94 286 ALA A N 1
ATOM 2210 C CA . ALA A 1 286 ? -13.747 2.172 37.188 1.00 49.94 286 ALA A CA 1
ATOM 2211 C C . ALA A 1 286 ? -13.806 0.664 37.535 1.00 49.94 286 ALA A C 1
ATOM 2213 O O . ALA A 1 286 ? -13.426 0.290 38.646 1.00 49.94 286 ALA A O 1
ATOM 2214 N N . ARG A 1 287 ? -14.265 -0.209 36.618 1.00 46.28 287 ARG A N 1
ATOM 2215 C CA . ARG A 1 287 ? -14.310 -1.681 36.784 1.00 46.28 287 ARG A CA 1
ATOM 2216 C C . ARG A 1 287 ? -14.110 -2.484 35.483 1.00 46.28 287 ARG A C 1
ATOM 2218 O O . ARG A 1 287 ? -14.690 -3.558 35.338 1.00 46.28 287 ARG A O 1
ATOM 2225 N N . ALA A 1 288 ? -13.353 -1.990 34.505 1.00 45.16 288 ALA A N 1
ATOM 2226 C CA . ALA A 1 288 ? -13.351 -2.619 33.180 1.00 45.16 288 ALA A CA 1
ATOM 2227 C C . ALA A 1 288 ? -12.306 -3.742 33.006 1.00 45.16 288 ALA A C 1
ATOM 2229 O O . ALA A 1 288 ? -11.107 -3.521 33.141 1.00 45.16 288 ALA A O 1
ATOM 2230 N N . THR A 1 289 ? -12.769 -4.931 32.599 1.00 51.47 289 THR A N 1
ATOM 2231 C CA . THR A 1 289 ? -11.953 -6.027 32.022 1.00 51.47 289 THR A CA 1
ATOM 2232 C C . THR A 1 289 ? -12.067 -6.075 30.486 1.00 51.47 289 THR A C 1
ATOM 2234 O O . THR A 1 289 ? -11.879 -7.122 29.865 1.00 51.47 289 THR A O 1
ATOM 2237 N N . SER A 1 290 ? -12.437 -4.948 29.866 1.00 49.28 290 SER A N 1
ATOM 2238 C CA . SER A 1 290 ? -12.695 -4.838 28.423 1.00 49.28 290 SER A CA 1
ATOM 2239 C C . SER A 1 290 ? -11.414 -5.000 27.581 1.00 49.28 290 SER A C 1
ATOM 2241 O O . SER A 1 290 ? -10.339 -4.590 28.022 1.00 49.28 290 SER A O 1
ATOM 2243 N N . PRO A 1 291 ? -11.507 -5.554 26.355 1.00 47.03 291 PRO A N 1
ATOM 2244 C CA . PRO A 1 291 ? -10.350 -5.826 25.487 1.00 47.03 291 PRO A CA 1
ATOM 2245 C C . PRO A 1 291 ? -9.741 -4.571 24.832 1.00 47.03 291 PRO A C 1
ATOM 2247 O O . PRO A 1 291 ? -8.602 -4.616 24.358 1.00 47.03 291 PRO A O 1
ATOM 2250 N N . LEU A 1 292 ? -10.491 -3.463 24.793 1.00 46.66 292 LEU A N 1
ATOM 2251 C CA . LEU A 1 292 ? -10.094 -2.183 24.212 1.00 46.66 292 LEU A CA 1
ATOM 2252 C C . LEU A 1 292 ? -10.375 -1.055 25.215 1.00 46.66 292 LEU A C 1
ATOM 2254 O O . LEU A 1 292 ? -11.501 -0.906 25.693 1.00 46.66 292 LEU A O 1
ATOM 2258 N N . LEU A 1 293 ? -9.330 -0.287 25.539 1.00 59.34 293 LEU A N 1
ATOM 2259 C CA . LEU A 1 293 ? -9.380 0.896 26.398 1.00 59.34 293 LEU A CA 1
ATOM 2260 C C . LEU A 1 293 ? -9.064 2.132 25.550 1.00 59.34 293 LEU A C 1
ATOM 2262 O O . LEU A 1 293 ? -7.995 2.198 24.938 1.00 59.34 293 LEU A O 1
ATOM 2266 N N . ILE A 1 294 ? -9.977 3.102 25.537 1.00 60.00 294 ILE A N 1
ATOM 2267 C CA . ILE A 1 294 ? -9.777 4.408 24.906 1.00 60.00 294 ILE A CA 1
ATOM 2268 C C . ILE A 1 294 ? -9.511 5.442 26.002 1.00 60.00 294 ILE A C 1
ATOM 2270 O O . ILE A 1 294 ? -10.418 5.836 26.736 1.00 60.00 294 ILE A O 1
ATOM 2274 N N . ASP A 1 295 ? -8.264 5.904 26.078 1.00 57.66 295 ASP A N 1
ATOM 2275 C CA . ASP A 1 295 ? -7.872 7.031 26.923 1.00 57.66 295 ASP A CA 1
ATOM 2276 C C . ASP A 1 295 ? -7.803 8.301 26.065 1.00 57.66 295 ASP A C 1
ATOM 2278 O O . ASP A 1 295 ? -6.883 8.471 25.258 1.00 57.66 295 ASP A O 1
ATOM 2282 N N . VAL A 1 296 ? -8.773 9.204 26.236 1.00 53.66 296 VAL A N 1
ATOM 2283 C CA . VAL A 1 296 ? -8.748 10.524 25.589 1.00 53.66 296 VAL A CA 1
ATOM 2284 C C . VAL A 1 296 ? -8.174 11.531 26.578 1.00 53.66 296 VAL A C 1
ATOM 2286 O O . VAL A 1 296 ? -8.853 11.980 27.500 1.00 53.66 296 VAL A O 1
ATOM 2289 N N . LEU A 1 297 ? -6.893 11.849 26.397 1.00 48.62 297 LEU A N 1
ATOM 2290 C CA . LEU A 1 297 ? -6.171 12.806 27.232 1.00 48.62 297 LEU A CA 1
ATOM 2291 C C . LEU A 1 297 ? -6.395 14.240 26.745 1.00 48.62 297 LEU A C 1
ATOM 2293 O O . LEU A 1 297 ? -6.402 14.504 25.540 1.00 48.62 297 LEU A O 1
ATOM 2297 N N . SER A 1 298 ? -6.512 15.181 27.683 1.00 43.72 298 SER A N 1
ATOM 2298 C CA . SER A 1 298 ? -6.429 16.608 27.378 1.00 43.72 298 SER A CA 1
ATOM 2299 C C . SER A 1 298 ? -4.969 17.013 27.122 1.00 43.72 298 SER A C 1
ATOM 2301 O O . SER A 1 298 ? -4.029 16.379 27.604 1.00 43.72 298 SER A O 1
ATOM 2303 N N . GLY A 1 299 ? -4.756 18.078 26.340 1.00 40.00 299 GLY A N 1
ATOM 2304 C CA . GLY A 1 299 ? -3.435 18.497 25.840 1.00 40.00 299 GLY A CA 1
ATOM 2305 C C . GLY A 1 299 ? -2.370 18.856 26.893 1.00 40.00 299 GLY A C 1
ATOM 2306 O O . GLY A 1 299 ? -1.245 19.172 26.515 1.00 40.00 299 GLY A O 1
ATOM 2307 N N . SER A 1 300 ? -2.693 18.810 28.190 1.00 43.69 300 SER A N 1
ATOM 2308 C CA . SER A 1 300 ? -1.761 19.015 29.307 1.00 43.69 300 SER A CA 1
ATOM 2309 C C . SER A 1 300 ? -1.102 17.731 29.824 1.00 43.69 300 SER A C 1
ATOM 2311 O O . SER A 1 300 ? -0.130 17.812 30.577 1.00 43.69 300 SER A O 1
ATOM 2313 N N . ASP A 1 301 ? -1.595 16.553 29.439 1.00 43.84 301 ASP A N 1
ATOM 2314 C CA . ASP A 1 301 ? -1.138 15.293 30.022 1.00 43.84 301 ASP A CA 1
ATOM 2315 C C . ASP A 1 301 ? 0.008 14.671 29.214 1.00 43.84 301 ASP A C 1
ATOM 2317 O O . ASP A 1 301 ? -0.150 14.163 28.104 1.00 43.84 301 ASP A O 1
ATOM 2321 N N . SER A 1 302 ? 1.210 14.701 29.793 1.00 39.50 302 SER A N 1
ATOM 2322 C CA . SER A 1 302 ? 2.388 14.039 29.224 1.00 39.50 302 SER A CA 1
ATOM 2323 C C . SER A 1 302 ? 2.243 12.506 29.235 1.00 39.50 302 SER A C 1
ATOM 2325 O O . SER A 1 302 ? 1.711 11.931 30.181 1.00 39.50 302 SER A O 1
ATOM 2327 N N . LEU A 1 303 ? 2.806 11.817 28.234 1.00 40.75 303 LEU A N 1
ATOM 2328 C CA . LEU A 1 303 ? 2.843 10.343 28.104 1.00 40.75 303 LEU A CA 1
ATOM 2329 C C . LEU A 1 303 ? 3.284 9.582 29.382 1.00 40.75 303 LEU A C 1
ATOM 2331 O O . LEU A 1 303 ? 2.932 8.415 29.562 1.00 40.75 303 LEU A O 1
ATOM 2335 N N . ASN A 1 304 ? 4.010 10.238 30.294 1.00 35.47 304 ASN A N 1
ATOM 2336 C CA . ASN A 1 304 ? 4.470 9.669 31.565 1.00 35.47 304 ASN A CA 1
ATOM 2337 C C . ASN A 1 304 ? 3.336 9.388 32.571 1.00 35.47 304 ASN A C 1
ATOM 2339 O O . ASN A 1 304 ? 3.494 8.536 33.449 1.00 35.47 304 ASN A O 1
ATOM 2343 N N . THR A 1 305 ? 2.186 10.056 32.451 1.00 39.34 305 THR A N 1
ATOM 2344 C CA . THR A 1 305 ? 1.044 9.854 33.359 1.00 39.34 305 THR A CA 1
ATOM 2345 C C . THR A 1 305 ? 0.321 8.528 33.078 1.00 39.34 305 THR A C 1
ATOM 2347 O O . THR A 1 305 ? -0.207 7.901 33.998 1.00 39.34 305 THR A O 1
ATOM 2350 N N . VAL A 1 306 ? 0.370 8.048 31.829 1.00 36.91 306 VAL A N 1
ATOM 2351 C CA . VAL A 1 306 ? -0.306 6.818 31.371 1.00 36.91 306 VAL A CA 1
ATOM 2352 C C . VAL A 1 306 ? 0.458 5.557 31.787 1.00 36.91 306 VAL A C 1
ATOM 2354 O O . VAL A 1 306 ? -0.148 4.590 32.248 1.00 36.91 306 VAL A O 1
ATOM 2357 N N . GLN A 1 307 ? 1.796 5.558 31.711 1.00 32.25 307 GLN A N 1
ATOM 2358 C CA . GLN A 1 307 ? 2.597 4.391 32.118 1.00 32.25 307 GLN A CA 1
ATOM 2359 C C . GLN A 1 307 ? 2.469 4.070 33.615 1.00 32.25 307 GLN A C 1
ATOM 2361 O O . GLN A 1 307 ? 2.448 2.897 33.984 1.00 32.25 307 GLN A O 1
ATOM 2366 N N . ARG A 1 308 ? 2.307 5.084 34.479 1.00 32.44 308 ARG A N 1
ATOM 2367 C CA . ARG A 1 308 ? 2.105 4.873 35.925 1.00 32.44 308 ARG A CA 1
ATOM 2368 C C . ARG A 1 308 ? 0.751 4.250 36.273 1.00 32.44 308 ARG A C 1
ATOM 2370 O O . ARG A 1 308 ? 0.655 3.599 37.309 1.00 32.44 308 ARG A O 1
ATOM 2377 N N . ARG A 1 309 ? -0.281 4.420 35.438 1.00 35.69 309 ARG A N 1
ATOM 2378 C CA . ARG A 1 309 ? -1.617 3.848 35.691 1.00 35.69 309 ARG A CA 1
ATOM 2379 C C . ARG A 1 309 ? -1.734 2.373 35.297 1.00 35.69 309 ARG A C 1
ATOM 2381 O O . ARG A 1 309 ? -2.552 1.684 35.883 1.00 35.69 309 ARG A O 1
ATOM 2388 N N . LYS A 1 310 ? -0.882 1.863 34.396 1.00 33.44 310 LYS A N 1
ATOM 2389 C CA . LYS A 1 310 ? -0.811 0.421 34.072 1.00 33.44 310 LYS A CA 1
ATOM 2390 C C . LYS A 1 310 ? -0.128 -0.441 35.148 1.00 33.44 310 LYS A C 1
ATOM 2392 O O . LYS A 1 310 ? -0.188 -1.658 35.049 1.00 33.44 310 LYS A O 1
ATOM 2397 N N . GLN A 1 311 ? 0.547 0.162 36.131 1.00 30.17 311 GLN A N 1
ATOM 2398 C CA . GLN A 1 311 ? 1.292 -0.553 37.182 1.00 30.17 311 GLN A CA 1
ATOM 2399 C C . GLN A 1 311 ? 0.572 -0.604 38.543 1.00 30.17 311 GLN A C 1
ATOM 2401 O O . GLN A 1 311 ? 1.214 -0.890 39.552 1.00 30.17 311 GLN A O 1
ATOM 2406 N N . ARG A 1 312 ? -0.732 -0.316 38.601 1.00 31.72 312 ARG A N 1
ATOM 2407 C CA . ARG A 1 312 ? -1.538 -0.484 39.818 1.00 31.72 312 ARG A CA 1
ATOM 2408 C C . ARG A 1 312 ? -2.643 -1.500 39.611 1.00 31.72 312 ARG A C 1
ATOM 2410 O O . ARG A 1 312 ? -3.246 -1.465 38.520 1.00 31.72 312 ARG A O 1
#

Foldseek 3Di:
DDPLVDAPQLWAEEEDPPDD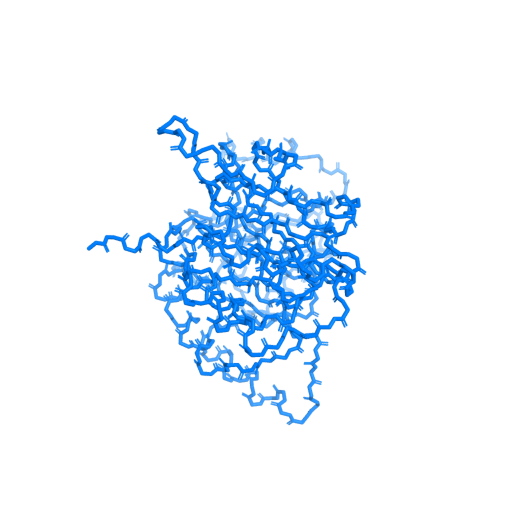PVQALADDHDDYDDDPDPDDPPPPPDDDEQEYEYRDQEDVCVVVVLVVLVGLHAEYEATQRYDDDDDPVSCVSSVVSNHFYQDNRWSYKDACVSPPPQLFQEAAQELHDPQLSVLVVVCVVVVQGHRMHTHRHNVPTPHSLSNLVSCLVNPLSRAEYEYEYCDDPPLVSVLVSLLSSVVSNHAAEYEHNDDDPPCNPVSVVSCVVSRYHYDDGSVVVSVVRVQCSVLVPFDCVVDQEEEEDDPDPVVVVVVVVVSVVVVHDYDHHPPDPDRYYYYDDDPVDDPVVVVVVVVD

Sequence (312 aa):
MDTIARLPGRGQNAVFCGGNQTSFRVLQIAPQFTFPELSFPVSSSSPIPDTLFFAGKGPEDRKMLERCFELPIPFLVLGGRWPRKLSLSLCSRASENGMRILGPRSEGIIVPCMQPGVPGNTALLADGGDVLVRCLSAFQQRRVPLRYAFSFGEAVDYSPLEAASSILQSDSQTDFYVFILKELREGRKFLDFASDAAKKGKRTAVLLLRQPQTSFREETAALKQFGVVLLNDIQEIVDGALAFLALKNSDLSRGKECAYHASSDELSMLIKKEAERAEFTLQESARATSPLLIDVLSGSDSLNTVQRRKQR